Protein AF-A0A9D8APR0-F1 (afdb_monomer)

Radius of gyration: 19.47 Å; Cα contacts (8 Å, |Δi|>4): 511; chains: 1; bounding box: 41×47×53 Å

Mean predicted aligned error: 5.93 Å

Secondary structure (DS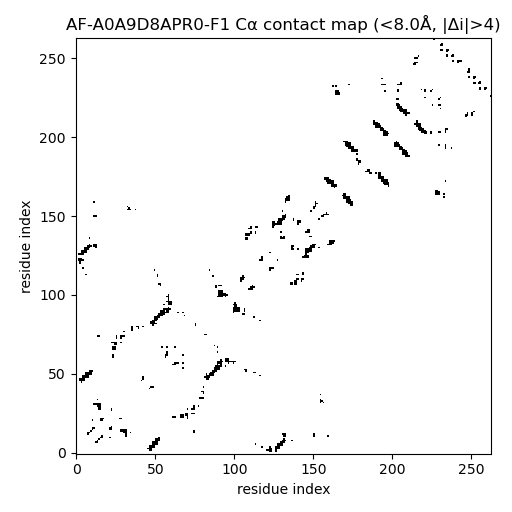SP, 8-state):
---EEEEE-SBTTTB--BTTB--SSGGG--BPTTHHHHHHHHHHTTEEEEEEEE-THHHHTSS-HHHHHHHHHHHHHHSSS-EEEEEEE---TT-SSGGG----TTSTTS-HHHHHHHHHTT--GGG-EEEESBHHHHHHHHHHT--EEEHHHHHT---EEEEE-TTS-EEEEEEE-SS-TTS----TTEEEEEEEEETTEEEEEEEEE--TTS--EEEEE-GGGTTTTHHHHHHHHHHHHHTT-HHHHHHHHHHHHHHHH--

Sequence (263 aa):
MPVRLLFLDRDGTLNRTLGRRPPNAPDEVELLPGVEAVLSRYVSDGWRLVIVTNQGGVGAGYLTEAQAHAVQQRVIDLLPVPVSASYLCPHMPGGAVPEYAIDCPNRKPRPGFVLNALCAFEARPGDCLLVGDAITDKQVAEAAGVPFRWADRFFGRPIDRGLHALDGSWVQVRQVGELDPLGGPAGADRDMCLVAEKDGEIIGRLCLLRAQGAANWTLDVGDAHRGTGIEALLAQTALEWIGDRQELRRSVADLLTGLSSEG

Structure (mmCIF, N/CA/C/O backbone):
data_AF-A0A9D8APR0-F1
#
_entry.id   AF-A0A9D8APR0-F1
#
loop_
_atom_site.group_PDB
_atom_site.id
_atom_site.type_symbol
_atom_site.label_atom_id
_atom_site.label_alt_id
_atom_site.label_comp_id
_atom_site.label_asym_id
_atom_site.label_entity_id
_atom_site.label_seq_id
_atom_site.pdbx_PDB_ins_code
_atom_site.Cartn_x
_atom_site.Cartn_y
_atom_site.Cartn_z
_atom_site.occupancy
_atom_site.B_iso_or_equiv
_atom_site.auth_seq_id
_atom_site.auth_comp_id
_atom_site.auth_asym_id
_atom_site.auth_atom_id
_atom_site.pdbx_PDB_model_num
ATOM 1 N N . MET A 1 1 ? -21.043 -13.912 -14.970 1.00 64.12 1 MET A N 1
ATOM 2 C CA . MET A 1 1 ? -20.885 -13.081 -13.752 1.00 64.12 1 MET A CA 1
ATOM 3 C C . MET A 1 1 ? -19.905 -11.962 -14.073 1.00 64.12 1 MET A C 1
ATOM 5 O O . MET A 1 1 ? -19.039 -12.221 -14.904 1.00 64.12 1 MET A O 1
ATOM 9 N N . PRO A 1 2 ? -20.035 -10.755 -13.494 1.00 83.75 2 PRO A N 1
ATOM 10 C CA . PRO A 1 2 ? -19.063 -9.684 -13.720 1.00 83.75 2 PRO A CA 1
ATOM 11 C C . PRO A 1 2 ? -17.666 -10.121 -13.259 1.00 83.75 2 PRO A C 1
ATOM 13 O O . PRO A 1 2 ? -17.535 -10.826 -12.253 1.00 83.75 2 PRO A O 1
ATOM 16 N N . VAL A 1 3 ? -16.631 -9.733 -14.008 1.00 93.00 3 VAL A N 1
ATOM 17 C CA . VAL A 1 3 ? -15.238 -9.982 -13.618 1.00 93.00 3 VAL A CA 1
ATOM 18 C C . VAL A 1 3 ? -14.905 -9.084 -12.432 1.00 93.00 3 VAL A C 1
ATOM 20 O O . VAL A 1 3 ? -15.095 -7.872 -12.497 1.00 93.00 3 VAL A O 1
ATOM 23 N N . ARG A 1 4 ? -14.413 -9.689 -11.348 1.00 97.94 4 ARG A N 1
ATOM 24 C CA . ARG A 1 4 ? -13.986 -8.979 -10.140 1.00 97.94 4 ARG A CA 1
ATOM 25 C C . ARG A 1 4 ? -12.476 -9.064 -10.021 1.00 97.94 4 ARG A C 1
ATOM 27 O O . ARG A 1 4 ? -11.927 -10.167 -9.945 1.00 97.94 4 ARG A O 1
ATOM 34 N N . LEU A 1 5 ? -11.819 -7.909 -10.029 1.00 98.69 5 LEU A N 1
ATOM 35 C CA . LEU A 1 5 ? -10.375 -7.810 -9.860 1.00 98.69 5 LEU A CA 1
ATOM 36 C C . LEU A 1 5 ? -10.049 -7.394 -8.431 1.00 98.69 5 LEU A C 1
ATOM 38 O O . LEU A 1 5 ? -10.611 -6.426 -7.916 1.00 98.69 5 LEU A O 1
ATOM 42 N N . LEU A 1 6 ? -9.127 -8.124 -7.812 1.00 98.75 6 LEU A N 1
ATOM 43 C CA . LEU A 1 6 ? -8.482 -7.719 -6.572 1.00 98.75 6 LEU A CA 1
ATOM 44 C C . LEU A 1 6 ? -7.097 -7.180 -6.926 1.00 98.75 6 LEU A C 1
ATOM 46 O O . LEU A 1 6 ? -6.173 -7.950 -7.198 1.00 98.75 6 LEU A O 1
ATOM 50 N N . PHE A 1 7 ? -6.987 -5.857 -6.957 1.00 98.94 7 PHE A N 1
ATOM 51 C CA . PHE A 1 7 ? -5.731 -5.148 -7.131 1.00 98.94 7 PHE A CA 1
ATOM 52 C C . PHE A 1 7 ? -4.956 -5.142 -5.818 1.00 98.94 7 PHE A C 1
ATOM 54 O O . PHE A 1 7 ? -5.508 -4.813 -4.768 1.00 98.94 7 PHE A O 1
ATOM 61 N N . LEU A 1 8 ? -3.681 -5.501 -5.885 1.00 98.88 8 LEU A N 1
ATOM 62 C CA . LEU A 1 8 ? -2.806 -5.639 -4.729 1.00 98.88 8 LEU A CA 1
ATOM 63 C C . LEU A 1 8 ? -1.526 -4.849 -4.986 1.00 98.88 8 LE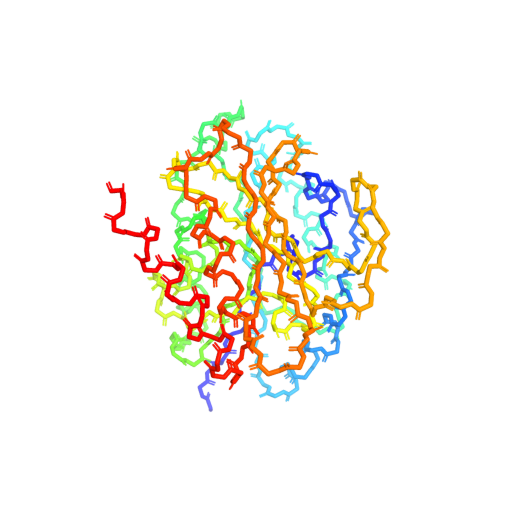U A C 1
ATOM 65 O O . LEU A 1 8 ? -0.838 -5.086 -5.984 1.00 98.88 8 LEU A O 1
ATOM 69 N N . ASP A 1 9 ? -1.187 -3.936 -4.083 1.00 98.69 9 ASP A N 1
ATOM 70 C CA . ASP A 1 9 ? 0.203 -3.510 -3.948 1.00 98.69 9 ASP A CA 1
ATOM 71 C C . ASP A 1 9 ? 1.090 -4.693 -3.490 1.00 98.69 9 ASP A C 1
ATOM 73 O O . ASP A 1 9 ? 0.594 -5.740 -3.067 1.00 98.69 9 ASP A O 1
ATOM 77 N N . ARG A 1 10 ? 2.412 -4.561 -3.636 1.00 98.38 10 ARG A N 1
ATOM 78 C CA . ARG A 1 10 ? 3.392 -5.607 -3.346 1.00 98.38 10 ARG A CA 1
ATOM 79 C C . ARG A 1 10 ? 4.085 -5.407 -1.992 1.00 98.38 10 ARG A C 1
ATOM 81 O O . ARG A 1 10 ? 3.922 -6.241 -1.103 1.00 98.38 10 ARG A O 1
ATOM 88 N N . ASP A 1 11 ? 4.846 -4.327 -1.836 1.00 97.62 11 ASP A N 1
ATOM 89 C CA . ASP A 1 11 ? 5.773 -4.122 -0.716 1.00 97.62 11 ASP A CA 1
ATOM 90 C C . ASP A 1 11 ? 5.078 -3.408 0.447 1.00 97.62 11 ASP A C 1
ATOM 92 O O . ASP A 1 11 ? 4.661 -2.276 0.288 1.00 97.62 11 ASP A O 1
ATOM 96 N N . GLY A 1 12 ? 4.967 -4.053 1.612 1.00 95.88 12 GLY A N 1
ATOM 97 C CA . GLY A 1 12 ? 4.137 -3.576 2.735 1.00 95.88 12 GLY A CA 1
ATOM 98 C C . GLY A 1 12 ? 2.704 -4.127 2.688 1.00 95.88 12 GLY A C 1
ATOM 99 O O . GLY A 1 12 ? 2.018 -4.240 3.709 1.00 95.88 12 GLY A O 1
ATOM 100 N N . THR A 1 13 ? 2.281 -4.611 1.518 1.00 98.19 13 THR A N 1
ATOM 101 C CA . THR A 1 13 ? 0.959 -5.207 1.300 1.00 98.19 13 THR A CA 1
ATOM 102 C C . THR A 1 13 ? 0.998 -6.735 1.275 1.00 98.19 13 THR A C 1
ATOM 104 O O . THR A 1 13 ? 0.404 -7.368 2.157 1.00 98.19 13 THR A O 1
ATOM 107 N N . LEU A 1 14 ? 1.708 -7.330 0.310 1.00 98.44 14 LEU A N 1
ATOM 108 C CA . LEU A 1 14 ? 1.855 -8.782 0.138 1.00 98.44 14 LEU A CA 1
ATOM 109 C C . LEU A 1 14 ? 3.113 -9.321 0.816 1.00 98.44 14 LEU A C 1
ATOM 111 O O . LEU A 1 14 ? 3.034 -10.311 1.539 1.00 98.44 14 LEU A O 1
ATOM 115 N N . ASN A 1 15 ? 4.260 -8.675 0.609 1.00 98.06 15 ASN A N 1
ATOM 116 C CA . ASN A 1 15 ? 5.523 -9.025 1.259 1.00 98.06 15 ASN A CA 1
ATOM 117 C C . ASN A 1 15 ? 5.983 -7.927 2.209 1.00 98.06 15 ASN A C 1
ATOM 119 O O . ASN A 1 15 ? 5.611 -6.762 2.070 1.00 98.06 15 ASN A O 1
ATOM 123 N N . ARG A 1 16 ? 6.831 -8.300 3.167 1.00 95.38 16 ARG A N 1
ATOM 124 C CA . ARG A 1 16 ? 7.427 -7.335 4.091 1.00 95.38 16 ARG A CA 1
ATOM 125 C C . ARG A 1 16 ? 8.398 -6.399 3.373 1.00 95.38 16 ARG A C 1
ATOM 127 O O . ARG A 1 16 ? 9.037 -6.779 2.389 1.00 95.38 16 ARG A O 1
ATOM 134 N N . THR A 1 17 ? 8.546 -5.202 3.921 1.00 92.75 17 THR A N 1
ATOM 135 C CA . THR A 1 17 ? 9.674 -4.310 3.648 1.00 92.75 17 THR A CA 1
ATOM 136 C C . THR A 1 17 ? 10.847 -4.645 4.580 1.00 92.75 17 THR A C 1
ATOM 138 O O . THR A 1 17 ? 10.686 -5.246 5.646 1.00 92.75 17 THR A O 1
ATOM 141 N N . LEU A 1 18 ? 12.061 -4.291 4.164 1.00 89.44 18 LEU A N 1
ATOM 142 C CA . LEU A 1 18 ? 13.302 -4.448 4.918 1.00 89.44 18 LEU A CA 1
ATOM 143 C C . LEU A 1 18 ? 13.730 -3.091 5.485 1.00 89.44 18 LEU A C 1
ATOM 145 O O . LEU A 1 18 ? 14.515 -2.354 4.881 1.00 89.44 18 LEU A O 1
ATOM 149 N N . GLY A 1 19 ? 13.181 -2.734 6.647 1.00 84.25 19 GLY A N 1
ATOM 150 C CA . GLY A 1 19 ? 13.378 -1.404 7.222 1.00 84.25 19 GLY A CA 1
ATOM 151 C C . GLY A 1 19 ? 12.775 -0.332 6.311 1.00 84.25 19 GLY A C 1
ATOM 152 O O . GLY A 1 19 ? 11.566 -0.302 6.117 1.00 84.25 19 GLY A O 1
ATOM 153 N N . ARG A 1 20 ? 13.615 0.537 5.732 1.00 79.06 20 ARG A N 1
ATOM 154 C CA . ARG A 1 20 ? 13.182 1.641 4.848 1.00 79.06 20 ARG A CA 1
ATOM 155 C C . ARG A 1 20 ? 13.119 1.292 3.361 1.00 79.06 20 ARG A C 1
ATOM 157 O O . ARG A 1 20 ? 12.825 2.170 2.554 1.00 79.06 20 ARG A O 1
ATOM 164 N N . ARG A 1 21 ? 13.446 0.058 2.969 1.00 89.75 21 ARG A N 1
ATOM 165 C CA . ARG A 1 21 ? 13.484 -0.343 1.554 1.00 89.75 21 ARG A CA 1
ATOM 166 C C . ARG A 1 21 ? 12.679 -1.615 1.294 1.00 89.75 21 ARG A C 1
ATOM 168 O O . ARG A 1 21 ? 12.540 -2.433 2.201 1.00 89.75 21 ARG A O 1
ATOM 175 N N . PRO A 1 22 ? 12.194 -1.834 0.066 1.00 92.25 22 PRO A N 1
ATOM 176 C CA . PRO A 1 22 ? 11.682 -3.138 -0.333 1.00 92.25 22 PRO A CA 1
ATOM 177 C C . PRO A 1 22 ? 12.820 -4.172 -0.501 1.00 9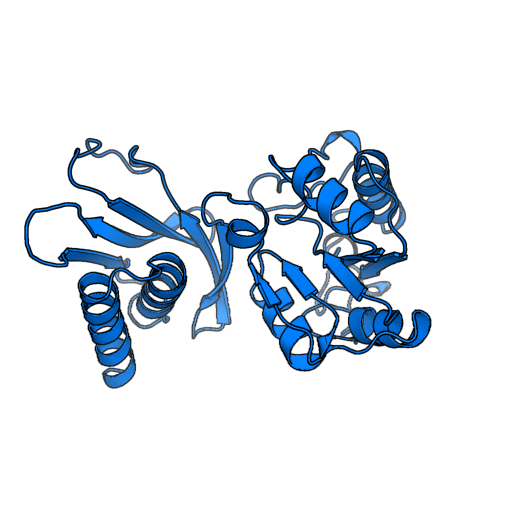2.25 22 PRO A C 1
ATOM 179 O O . PRO A 1 22 ? 14.008 -3.809 -0.503 1.00 92.25 22 PRO A O 1
ATOM 182 N N . PRO A 1 23 ? 12.479 -5.466 -0.642 1.00 94.94 23 PRO A N 1
ATOM 183 C CA . PRO A 1 23 ? 13.405 -6.491 -1.114 1.00 94.94 23 PRO A CA 1
ATOM 184 C C . PRO A 1 23 ? 13.993 -6.128 -2.484 1.00 94.94 23 PRO A C 1
ATOM 186 O O . PRO A 1 23 ? 13.263 -5.749 -3.401 1.00 94.94 23 PRO A O 1
ATOM 189 N N . ASN A 1 24 ? 15.307 -6.285 -2.629 1.00 94.56 24 ASN A N 1
ATOM 190 C CA . ASN A 1 24 ? 16.038 -6.079 -3.882 1.00 94.56 24 ASN A CA 1
ATOM 191 C C . ASN A 1 24 ? 16.548 -7.399 -4.485 1.00 94.56 24 ASN A C 1
ATOM 193 O O . ASN A 1 24 ? 17.104 -7.396 -5.584 1.00 94.56 24 ASN A O 1
ATOM 197 N N . ALA A 1 25 ? 16.355 -8.519 -3.785 1.00 95.56 25 ALA A N 1
ATOM 198 C CA . ALA A 1 25 ? 16.696 -9.856 -4.252 1.00 95.56 25 ALA A CA 1
ATOM 199 C C . ALA A 1 25 ? 15.593 -10.878 -3.894 1.00 95.56 25 ALA A C 1
ATOM 201 O O . ALA A 1 25 ? 14.861 -10.678 -2.924 1.00 95.56 25 ALA A O 1
ATOM 202 N N . PRO A 1 26 ? 15.422 -11.964 -4.673 1.00 97.69 26 PRO A N 1
ATOM 203 C CA . PRO A 1 26 ? 14.393 -12.975 -4.409 1.00 97.69 26 PRO A CA 1
ATOM 204 C C . PRO A 1 26 ? 14.469 -13.635 -3.020 1.00 97.69 26 PRO A C 1
ATOM 206 O O . PRO A 1 26 ? 13.447 -13.936 -2.410 1.00 97.69 26 PRO A O 1
ATOM 209 N N . ASP A 1 27 ? 15.665 -13.876 -2.499 1.00 97.25 27 ASP A N 1
ATOM 210 C CA . ASP A 1 27 ? 15.883 -14.496 -1.186 1.00 97.25 27 ASP A CA 1
ATOM 211 C C . ASP A 1 27 ? 15.517 -13.580 -0.005 1.00 97.25 27 ASP A C 1
ATOM 213 O O . ASP A 1 27 ? 15.294 -14.062 1.103 1.00 97.25 27 ASP A O 1
ATOM 217 N N . GLU A 1 28 ? 15.377 -12.277 -0.249 1.00 97.12 28 GLU A N 1
ATOM 218 C CA . GLU A 1 28 ? 14.875 -11.300 0.718 1.00 97.12 28 GLU A CA 1
ATOM 219 C C . GLU A 1 28 ? 13.339 -11.287 0.833 1.00 97.12 28 GLU A C 1
ATOM 221 O O . GLU A 1 28 ? 12.793 -10.653 1.741 1.00 97.12 28 GLU A O 1
ATOM 226 N N . VAL A 1 29 ? 12.628 -11.947 -0.089 1.00 98.25 29 VAL A N 1
ATOM 227 C CA . VAL A 1 29 ? 11.162 -11.930 -0.137 1.00 98.25 29 VAL A CA 1
ATOM 228 C C . VAL A 1 29 ? 10.571 -12.836 0.934 1.00 98.25 29 VAL A C 1
ATOM 230 O O . VAL A 1 29 ? 10.798 -14.045 0.957 1.00 98.25 29 VAL A O 1
ATOM 233 N N . GLU A 1 30 ? 9.705 -12.250 1.753 1.00 97.88 30 GLU A N 1
ATOM 234 C CA . GLU A 1 30 ? 8.897 -12.958 2.738 1.00 97.88 30 GLU A CA 1
ATOM 235 C C . GLU A 1 30 ? 7.478 -12.392 2.727 1.00 97.88 30 GLU A C 1
ATOM 237 O O . GLU A 1 30 ? 7.285 -11.176 2.852 1.00 97.88 30 GLU A O 1
ATOM 242 N N . LEU A 1 31 ? 6.488 -13.270 2.548 1.00 98.00 31 LEU A N 1
ATOM 243 C CA . LEU A 1 31 ? 5.082 -12.882 2.580 1.00 98.00 31 LEU A CA 1
ATOM 244 C C . LEU A 1 31 ? 4.679 -12.440 3.985 1.00 98.00 31 LEU A C 1
ATOM 246 O O . LEU A 1 31 ? 5.106 -13.005 4.990 1.00 98.00 31 LEU A O 1
ATOM 250 N N . LEU A 1 32 ? 3.814 -11.435 4.050 1.00 96.06 32 LEU A N 1
ATOM 251 C CA . LEU A 1 32 ? 3.256 -10.983 5.312 1.00 96.06 32 LEU A CA 1
ATOM 252 C C . LEU A 1 32 ? 2.233 -11.999 5.852 1.00 96.06 32 LEU A C 1
ATOM 254 O O . LEU A 1 32 ? 1.514 -12.635 5.073 1.00 96.06 32 LEU A O 1
ATOM 258 N N . PRO A 1 33 ? 2.091 -12.115 7.185 1.00 92.06 33 PRO A N 1
ATOM 259 C CA . PRO A 1 33 ? 1.116 -13.014 7.792 1.00 92.06 33 PRO A CA 1
ATOM 260 C C . PRO A 1 33 ? -0.312 -12.770 7.285 1.00 92.06 33 PRO A C 1
ATOM 262 O O . PRO A 1 33 ? -0.735 -11.629 7.090 1.00 92.06 33 PRO A O 1
ATOM 265 N N . GLY A 1 34 ? -1.064 -13.855 7.087 1.00 91.56 34 GLY A N 1
ATOM 266 C CA . GLY A 1 34 ? -2.476 -13.819 6.686 1.00 91.56 34 GLY A CA 1
ATOM 267 C C . GLY A 1 34 ? -2.736 -13.642 5.185 1.00 91.56 34 GLY A C 1
ATOM 268 O O . GLY A 1 34 ? -3.857 -13.905 4.746 1.00 91.56 34 GLY A O 1
ATOM 269 N N . VAL A 1 35 ? -1.727 -13.273 4.385 1.00 95.94 35 VAL A N 1
ATOM 270 C CA . VAL A 1 35 ? -1.868 -13.073 2.929 1.00 95.94 35 VAL A CA 1
ATOM 271 C C . VAL A 1 35 ? -2.410 -14.326 2.243 1.00 95.94 35 VAL A C 1
ATOM 273 O O . VAL A 1 35 ? -3.410 -14.259 1.531 1.00 95.94 35 VAL A O 1
ATOM 276 N N . GLU A 1 36 ? -1.809 -15.480 2.521 1.00 94.12 36 GLU A N 1
ATOM 277 C CA . GLU A 1 36 ? -2.175 -16.760 1.909 1.00 94.12 36 GLU A CA 1
ATOM 278 C C . GLU A 1 36 ? -3.651 -17.124 2.123 1.00 94.12 36 GLU A C 1
ATOM 280 O O . GLU A 1 36 ? -4.379 -17.406 1.167 1.00 94.12 36 GLU A O 1
ATOM 285 N N . ALA A 1 37 ? -4.111 -17.074 3.377 1.00 94.25 37 ALA A N 1
ATOM 286 C CA . ALA A 1 37 ? -5.467 -17.463 3.752 1.00 94.25 37 ALA A CA 1
ATOM 287 C C . ALA A 1 37 ? -6.524 -16.524 3.150 1.00 94.25 37 ALA A C 1
ATOM 289 O O . ALA A 1 37 ? -7.546 -16.981 2.631 1.00 94.25 37 ALA A O 1
ATOM 290 N N . VAL A 1 38 ? -6.276 -15.210 3.188 1.00 96.69 38 VAL A N 1
ATOM 291 C CA . VAL A 1 38 ? -7.221 -14.216 2.664 1.00 96.69 38 VAL A CA 1
ATOM 292 C C . VAL A 1 38 ? -7.308 -14.303 1.143 1.00 96.69 38 VAL A C 1
ATOM 294 O O . VAL A 1 38 ? -8.413 -14.365 0.604 1.00 96.69 38 VAL A O 1
ATOM 297 N N . LEU A 1 39 ? -6.177 -14.368 0.438 1.00 98.12 39 LEU A N 1
ATOM 298 C CA . LEU A 1 39 ? -6.187 -14.441 -1.025 1.00 98.12 39 LEU A CA 1
ATOM 299 C C . LEU A 1 39 ? -6.797 -15.747 -1.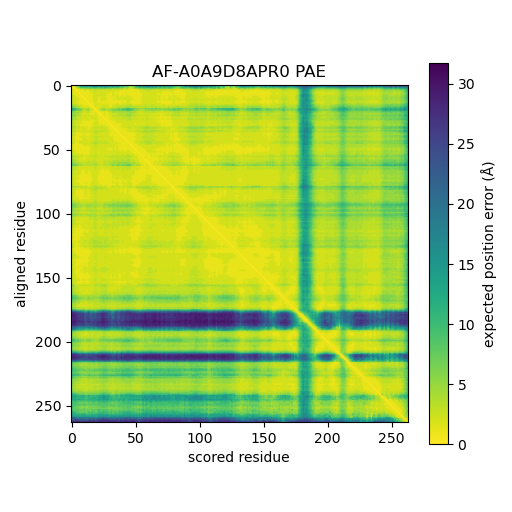539 1.00 98.12 39 LEU A C 1
ATOM 301 O O . LEU A 1 39 ? -7.554 -15.712 -2.509 1.00 98.12 39 LEU A O 1
ATOM 305 N N . SER A 1 40 ? -6.559 -16.868 -0.850 1.00 97.75 40 SER A N 1
ATOM 306 C CA . SER A 1 40 ? -7.201 -18.153 -1.161 1.00 97.75 40 SER A CA 1
ATOM 307 C C . SER A 1 40 ? -8.723 -18.050 -1.162 1.00 97.75 40 SER A C 1
ATOM 309 O O . SER A 1 40 ? -9.370 -18.516 -2.099 1.00 97.75 40 SER A O 1
ATOM 311 N N . ARG A 1 41 ? -9.294 -17.360 -0.167 1.00 97.19 41 ARG A N 1
ATOM 312 C CA . ARG A 1 41 ? -10.738 -17.112 -0.089 1.00 97.19 41 ARG A CA 1
ATOM 313 C C . ARG A 1 41 ? -11.244 -16.230 -1.231 1.00 97.19 41 ARG A C 1
ATOM 315 O O . ARG A 1 41 ? -12.270 -16.527 -1.833 1.00 97.19 41 ARG A O 1
ATOM 322 N N . TYR A 1 42 ? -10.539 -15.148 -1.552 1.00 97.56 42 TYR A N 1
ATOM 323 C CA . TYR A 1 42 ? -10.951 -14.271 -2.653 1.00 97.56 42 TYR A CA 1
ATOM 324 C C . TYR A 1 42 ? -10.932 -15.012 -3.996 1.00 97.56 42 TYR A C 1
ATOM 326 O O . TYR A 1 42 ? -11.879 -14.905 -4.777 1.00 97.56 42 TYR A O 1
ATOM 334 N N . VAL A 1 43 ? -9.901 -15.815 -4.253 1.00 97.94 43 VAL A N 1
ATOM 335 C CA . VAL A 1 43 ? -9.818 -16.608 -5.485 1.00 97.94 43 VAL A CA 1
ATOM 336 C C . VAL A 1 43 ? -10.887 -17.702 -5.522 1.00 97.94 43 VAL A C 1
ATOM 338 O O . VAL A 1 43 ? -11.532 -17.858 -6.560 1.00 97.94 43 VA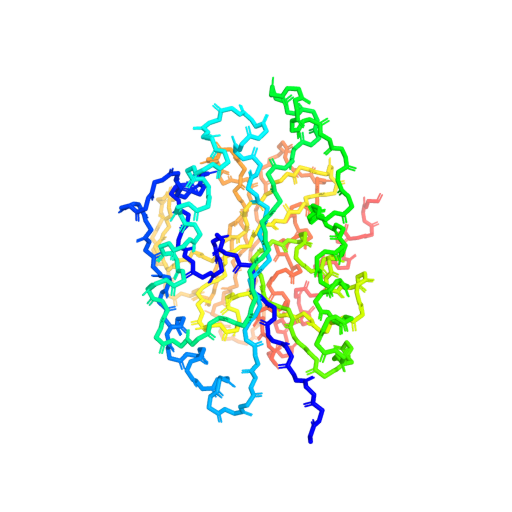L A O 1
ATOM 341 N N . SER A 1 44 ? -11.163 -18.398 -4.409 1.00 97.44 44 SER A N 1
ATOM 342 C CA . SER A 1 44 ? -12.271 -19.371 -4.345 1.00 97.44 44 SER A CA 1
ATOM 343 C C . SER A 1 44 ? -13.635 -18.722 -4.573 1.00 97.44 44 SER A C 1
ATOM 345 O O . SER A 1 44 ? -14.518 -19.328 -5.175 1.00 97.44 44 SER A O 1
ATOM 347 N N . ASP A 1 45 ? -13.784 -17.463 -4.158 1.00 96.75 45 ASP A N 1
ATOM 348 C CA . ASP A 1 45 ? -14.985 -16.665 -4.390 1.00 96.75 45 ASP A CA 1
ATOM 349 C C . ASP A 1 45 ? -15.054 -16.118 -5.826 1.00 96.75 45 ASP A C 1
ATOM 351 O O . ASP A 1 45 ? -16.015 -15.428 -6.159 1.00 96.75 45 ASP A O 1
ATOM 355 N N . GLY A 1 46 ? -14.081 -16.416 -6.696 1.00 97.31 46 GLY A N 1
ATOM 356 C CA . GLY A 1 46 ? -14.078 -16.064 -8.120 1.00 97.31 46 GLY A CA 1
ATOM 357 C C . GLY A 1 46 ? -13.431 -14.719 -8.457 1.00 97.31 46 GLY A C 1
ATOM 358 O O . GLY A 1 46 ? -13.691 -14.178 -9.536 1.00 97.31 46 GLY A O 1
ATOM 359 N N . TRP A 1 47 ? -12.625 -14.154 -7.555 1.00 98.38 47 TRP A N 1
ATOM 360 C CA . TRP A 1 47 ? -11.822 -12.963 -7.840 1.00 98.38 47 TRP A CA 1
ATOM 361 C C . TRP A 1 47 ? -10.552 -13.319 -8.614 1.00 98.38 47 TRP A C 1
ATOM 363 O O . TRP A 1 47 ? -9.962 -14.383 -8.429 1.00 98.38 47 TRP A O 1
ATOM 373 N N . ARG A 1 48 ? -10.106 -12.391 -9.460 1.00 98.56 48 ARG A N 1
ATOM 374 C CA . ARG A 1 48 ? -8.829 -12.473 -10.177 1.00 98.56 48 ARG A CA 1
ATOM 375 C C . ARG A 1 48 ? -7.832 -11.515 -9.546 1.00 98.56 48 ARG A C 1
ATOM 377 O O . ARG A 1 48 ? -8.141 -10.339 -9.366 1.00 98.56 48 ARG A O 1
ATOM 384 N N . LEU A 1 49 ? -6.648 -12.016 -9.209 1.00 98.75 49 LEU A N 1
ATOM 385 C CA . LEU A 1 49 ? -5.620 -11.210 -8.556 1.00 98.75 49 LEU A CA 1
ATOM 386 C C . LEU A 1 49 ? -4.801 -10.440 -9.588 1.00 98.75 49 LEU A C 1
ATOM 388 O O . LEU A 1 49 ? -4.335 -11.027 -10.569 1.00 98.75 49 LEU A O 1
ATOM 392 N N . VAL A 1 50 ? -4.604 -9.147 -9.344 1.00 98.88 50 VAL A N 1
ATOM 393 C CA . VAL A 1 50 ? -3.755 -8.278 -10.161 1.00 98.88 50 VAL A CA 1
ATOM 394 C C . VAL A 1 50 ? -2.772 -7.541 -9.260 1.00 98.88 50 VAL A C 1
ATOM 396 O O . VAL A 1 50 ? -3.184 -6.774 -8.397 1.00 98.88 50 VAL A O 1
ATOM 399 N N . ILE A 1 51 ? -1.471 -7.743 -9.458 1.00 98.88 51 ILE A N 1
ATOM 400 C CA . ILE A 1 51 ? -0.440 -7.028 -8.689 1.00 98.88 51 ILE A CA 1
ATOM 401 C C . ILE A 1 51 ? -0.086 -5.722 -9.409 1.00 98.88 51 ILE A C 1
ATOM 403 O O . ILE A 1 51 ? 0.136 -5.737 -10.619 1.00 98.88 51 ILE A O 1
ATOM 407 N N . VAL A 1 52 ? -0.016 -4.599 -8.687 1.00 98.75 52 VAL A N 1
ATOM 408 C CA . VAL A 1 52 ? 0.395 -3.287 -9.220 1.00 98.75 52 VAL A CA 1
ATOM 409 C C . VAL A 1 52 ? 1.410 -2.640 -8.280 1.00 98.75 52 VAL A C 1
ATOM 411 O O . VAL A 1 52 ? 1.066 -2.187 -7.187 1.00 98.75 52 VAL A O 1
ATOM 414 N N . THR A 1 53 ? 2.668 -2.548 -8.715 1.00 98.56 53 THR A N 1
ATOM 415 C CA . THR A 1 53 ? 3.768 -2.081 -7.859 1.00 98.56 53 THR A CA 1
ATOM 416 C C . THR A 1 53 ? 4.652 -1.014 -8.512 1.00 98.56 53 THR A C 1
ATOM 418 O O . THR A 1 53 ? 4.941 -1.047 -9.710 1.00 98.56 53 THR A O 1
ATOM 421 N N . ASN A 1 54 ? 5.109 -0.061 -7.695 1.00 97.94 54 ASN A N 1
ATOM 422 C CA . ASN A 1 54 ? 6.167 0.882 -8.049 1.00 97.94 54 ASN A CA 1
ATOM 423 C C . ASN A 1 54 ? 7.517 0.292 -7.623 1.00 97.94 54 ASN A C 1
ATOM 425 O O . ASN A 1 54 ? 7.746 0.099 -6.437 1.00 97.94 54 ASN A O 1
ATOM 429 N N . GLN A 1 55 ? 8.444 0.100 -8.556 1.00 97.12 55 GLN A N 1
ATOM 430 C CA . GLN A 1 55 ? 9.804 -0.388 -8.300 1.00 97.12 55 GLN A CA 1
ATOM 431 C C . GLN A 1 55 ? 10.833 0.697 -8.626 1.00 97.12 55 GLN A C 1
ATOM 433 O O . GLN A 1 55 ? 11.747 0.521 -9.426 1.00 97.12 55 GLN A O 1
ATOM 438 N N . GLY A 1 56 ? 10.671 1.851 -7.968 1.00 95.25 56 GLY A N 1
ATOM 439 C CA . GLY A 1 56 ? 11.506 3.038 -8.190 1.00 95.25 56 GLY A CA 1
ATOM 440 C C . GLY A 1 56 ? 12.985 2.849 -7.842 1.00 95.25 56 GLY A C 1
ATOM 441 O O . GLY A 1 56 ? 13.804 3.655 -8.267 1.00 95.25 56 GLY A O 1
ATOM 442 N N . GLY A 1 57 ? 13.344 1.773 -7.130 1.00 95.44 57 GLY A N 1
ATOM 443 C CA . GLY A 1 57 ? 14.740 1.406 -6.902 1.00 95.44 57 GLY A CA 1
ATOM 444 C C . GLY A 1 57 ? 15.526 1.210 -8.204 1.00 95.44 57 GLY A C 1
ATOM 445 O O . GLY A 1 57 ? 16.733 1.442 -8.208 1.00 95.44 57 GLY A O 1
ATOM 446 N N . VAL A 1 58 ? 14.847 0.864 -9.307 1.00 97.19 58 VAL A N 1
ATOM 447 C CA . VAL A 1 58 ? 15.452 0.810 -10.644 1.00 97.19 58 VAL A CA 1
ATOM 448 C C . VAL A 1 58 ? 15.877 2.203 -11.099 1.00 97.19 58 VAL A C 1
ATOM 450 O O . VAL A 1 58 ? 17.054 2.433 -11.366 1.00 97.19 58 VAL A O 1
ATOM 453 N N . GLY A 1 59 ? 14.958 3.172 -11.087 1.00 96.31 59 GLY A N 1
ATOM 454 C CA . GLY A 1 59 ? 15.288 4.564 -11.403 1.00 96.31 59 GLY A CA 1
ATOM 455 C C . GLY A 1 59 ? 16.243 5.239 -10.420 1.00 96.31 59 GLY A C 1
ATOM 456 O O . GLY A 1 59 ? 16.969 6.150 -10.811 1.00 96.31 59 GLY A O 1
ATOM 457 N N . ALA A 1 60 ? 16.311 4.771 -9.175 1.00 94.81 60 ALA A N 1
ATOM 458 C CA . ALA A 1 60 ? 17.307 5.211 -8.201 1.00 94.81 60 ALA A CA 1
ATOM 459 C C . ALA A 1 60 ? 18.695 4.563 -8.395 1.00 94.81 60 ALA A C 1
ATOM 461 O O . ALA A 1 60 ? 19.662 5.032 -7.803 1.00 94.81 60 ALA A O 1
ATOM 462 N N . GLY A 1 61 ? 18.810 3.505 -9.207 1.00 95.00 61 GLY A N 1
ATOM 463 C CA . GLY A 1 61 ? 20.065 2.786 -9.446 1.00 95.00 61 GLY A CA 1
ATOM 464 C C . GLY A 1 61 ? 20.439 1.756 -8.372 1.00 95.00 61 GLY A C 1
ATOM 465 O O . GLY A 1 61 ? 21.578 1.300 -8.347 1.00 95.00 61 GLY A O 1
ATOM 466 N N . TYR A 1 62 ? 19.509 1.371 -7.491 1.00 93.12 62 TYR A N 1
ATOM 467 C CA . TYR A 1 62 ? 19.750 0.360 -6.450 1.00 93.12 62 TYR A CA 1
ATOM 468 C C . TYR A 1 62 ? 19.654 -1.083 -6.960 1.00 93.12 62 TYR A C 1
ATOM 470 O O . TYR A 1 62 ? 20.221 -1.987 -6.349 1.00 93.12 62 TYR A O 1
ATOM 478 N N . LEU A 1 63 ? 18.916 -1.308 -8.047 1.00 94.50 63 LEU A N 1
ATOM 479 C CA . LEU A 1 63 ? 18.762 -2.605 -8.701 1.00 94.50 63 LEU A CA 1
ATOM 480 C C . LEU A 1 63 ? 18.434 -2.417 -10.185 1.00 94.50 63 LEU A C 1
ATOM 482 O O . LEU A 1 63 ? 17.977 -1.360 -10.605 1.00 94.50 63 LEU A O 1
ATOM 486 N N . THR A 1 64 ? 18.663 -3.450 -10.985 1.00 96.88 64 THR A N 1
ATOM 487 C CA . THR A 1 64 ? 18.259 -3.495 -12.397 1.00 96.88 64 THR A CA 1
ATOM 488 C C . THR A 1 64 ? 16.777 -3.844 -12.536 1.00 96.88 64 THR A C 1
ATOM 490 O O . THR A 1 64 ? 16.188 -4.468 -11.651 1.00 96.88 64 THR A O 1
ATOM 493 N N . GLU A 1 65 ? 16.171 -3.514 -13.679 1.00 97.19 65 GLU A N 1
ATOM 494 C CA . GLU A 1 65 ? 14.800 -3.935 -13.994 1.00 97.19 65 GLU A CA 1
ATOM 495 C C . GLU A 1 65 ? 14.650 -5.467 -13.948 1.00 97.19 65 GLU A C 1
ATOM 497 O O . GLU A 1 65 ? 13.699 -5.981 -13.361 1.00 97.19 65 GLU A O 1
ATOM 502 N N . ALA A 1 66 ? 15.640 -6.214 -14.451 1.00 97.88 66 ALA A N 1
ATOM 503 C CA . ALA A 1 66 ? 15.650 -7.676 -14.382 1.00 97.88 66 ALA A CA 1
ATOM 504 C C . ALA A 1 66 ? 15.613 -8.204 -12.933 1.00 97.88 66 ALA A C 1
ATOM 506 O O . ALA A 1 66 ? 14.877 -9.147 -12.638 1.00 97.88 66 ALA A O 1
ATOM 507 N N . GLN A 1 67 ? 16.356 -7.579 -12.011 1.00 97.81 67 GLN A N 1
ATOM 508 C CA . GLN A 1 67 ? 16.299 -7.917 -10.583 1.00 97.81 67 GLN A CA 1
ATOM 509 C C . GLN A 1 67 ? 14.930 -7.584 -9.981 1.00 97.81 67 GLN A C 1
ATOM 511 O O . GLN A 1 67 ? 14.379 -8.401 -9.244 1.00 97.81 67 GLN A O 1
ATOM 516 N N . ALA A 1 68 ? 14.341 -6.437 -10.332 1.00 98.00 68 ALA A N 1
ATOM 517 C CA . ALA A 1 68 ? 13.010 -6.059 -9.857 1.00 98.00 68 ALA A CA 1
ATOM 518 C C . ALA A 1 68 ? 11.934 -7.062 -10.319 1.00 98.00 68 ALA A C 1
ATOM 520 O O . ALA A 1 68 ? 11.075 -7.463 -9.528 1.00 98.00 68 ALA A O 1
ATOM 521 N N . HIS A 1 69 ? 12.021 -7.534 -11.568 1.00 98.31 69 HIS A N 1
ATOM 522 C CA . HIS A 1 69 ? 11.163 -8.602 -12.085 1.00 98.31 69 HIS A CA 1
ATOM 523 C C . HIS A 1 69 ? 11.409 -9.947 -11.397 1.00 98.31 69 HIS A C 1
ATOM 525 O O . HIS A 1 69 ? 10.443 -10.646 -11.103 1.00 98.31 69 HIS A O 1
ATOM 531 N N . ALA A 1 70 ? 12.659 -10.301 -11.086 1.00 98.50 70 ALA A N 1
ATOM 532 C CA . ALA A 1 70 ? 12.965 -11.527 -10.347 1.00 98.50 70 ALA A CA 1
ATOM 533 C C . ALA A 1 70 ? 12.356 -11.513 -8.932 1.00 98.50 70 ALA A C 1
ATOM 535 O O . ALA A 1 70 ? 11.784 -12.511 -8.495 1.00 98.50 70 ALA A O 1
ATOM 536 N N . VAL A 1 71 ? 12.413 -10.371 -8.237 1.00 98.50 71 VAL A N 1
ATOM 537 C CA . VAL A 1 71 ? 11.742 -10.176 -6.939 1.00 98.50 71 VAL A CA 1
ATOM 538 C C . VAL A 1 71 ? 10.225 -10.311 -7.084 1.00 98.50 71 VAL A C 1
ATOM 540 O O . VAL A 1 71 ? 9.594 -11.025 -6.307 1.00 98.50 71 VAL A O 1
ATOM 543 N N . GLN A 1 72 ? 9.624 -9.671 -8.092 1.00 98.56 72 GLN A N 1
ATOM 544 C CA . GLN A 1 72 ? 8.184 -9.787 -8.338 1.00 98.56 72 GLN A CA 1
ATOM 545 C C . GLN A 1 72 ? 7.764 -11.227 -8.643 1.00 98.56 72 GLN A C 1
ATOM 547 O O . GLN A 1 72 ? 6.766 -11.691 -8.095 1.00 98.56 72 GLN A O 1
ATOM 552 N N . GLN A 1 73 ? 8.530 -11.941 -9.469 1.00 98.56 73 GLN A N 1
ATOM 553 C CA . GLN A 1 73 ? 8.261 -13.343 -9.767 1.00 98.56 73 GLN A CA 1
ATOM 554 C C . GLN A 1 73 ? 8.327 -14.188 -8.497 1.00 98.56 73 GLN A C 1
ATOM 556 O O . GLN A 1 73 ? 7.441 -14.996 -8.255 1.00 98.56 73 GLN A O 1
ATOM 561 N N . ARG A 1 74 ? 9.306 -13.931 -7.627 1.00 98.69 74 ARG A N 1
ATOM 562 C CA . ARG A 1 74 ? 9.412 -14.632 -6.350 1.00 98.69 74 ARG A CA 1
ATOM 563 C C . ARG A 1 74 ? 8.219 -14.390 -5.427 1.00 98.69 74 ARG A C 1
ATOM 565 O O . ARG A 1 74 ? 7.785 -15.330 -4.767 1.00 98.69 74 ARG A O 1
ATOM 572 N N . VAL A 1 75 ? 7.679 -13.170 -5.381 1.00 98.62 75 VAL A N 1
ATOM 573 C CA . VAL A 1 75 ? 6.426 -12.897 -4.655 1.00 98.62 75 VAL A CA 1
ATOM 574 C C . VAL A 1 75 ? 5.292 -13.740 -5.235 1.00 98.62 75 VAL A C 1
ATOM 576 O O . VAL A 1 75 ? 4.593 -14.393 -4.472 1.00 98.62 75 VAL A O 1
ATOM 579 N N . ILE A 1 76 ? 5.140 -13.771 -6.564 1.00 98.56 76 ILE A N 1
ATOM 580 C CA . ILE A 1 76 ? 4.100 -14.559 -7.249 1.00 98.56 76 ILE A CA 1
ATOM 581 C C . ILE A 1 76 ? 4.247 -16.055 -6.943 1.00 98.56 76 ILE A C 1
ATOM 583 O O . ILE A 1 76 ? 3.257 -16.692 -6.598 1.00 98.56 76 ILE A O 1
ATOM 587 N N . ASP A 1 77 ? 5.464 -16.597 -7.010 1.00 98.38 77 ASP A N 1
ATOM 588 C CA . ASP A 1 77 ? 5.749 -18.018 -6.771 1.00 98.38 77 ASP A CA 1
ATOM 589 C C . ASP A 1 77 ? 5.445 -18.459 -5.331 1.00 98.38 77 ASP A C 1
ATOM 591 O O . ASP A 1 77 ? 5.190 -19.636 -5.083 1.00 98.38 77 ASP A O 1
ATOM 595 N N . LEU A 1 78 ? 5.505 -17.532 -4.371 1.00 98.12 78 LEU A N 1
ATOM 596 C CA . LEU A 1 78 ? 5.174 -17.796 -2.971 1.00 98.12 78 LEU A CA 1
ATOM 597 C C . LEU A 1 78 ? 3.666 -17.746 -2.692 1.00 98.12 78 LEU A C 1
ATOM 599 O O . LEU A 1 78 ? 3.230 -18.264 -1.666 1.00 98.12 78 LEU A O 1
ATOM 603 N N . LEU A 1 79 ? 2.859 -17.128 -3.560 1.00 97.81 79 LEU A N 1
ATOM 604 C CA . LEU A 1 79 ? 1.414 -17.069 -3.355 1.00 97.81 79 LEU A CA 1
ATOM 605 C C . LEU A 1 79 ? 0.779 -18.447 -3.623 1.00 97.81 79 LEU A C 1
ATOM 607 O O . LEU A 1 79 ? 1.048 -19.064 -4.651 1.00 97.81 79 LEU A O 1
ATOM 611 N N . PRO A 1 80 ? -0.153 -18.916 -2.773 1.00 93.50 80 PRO A N 1
ATOM 612 C CA . PRO A 1 80 ? -0.795 -20.226 -2.927 1.00 93.50 80 PRO A CA 1
ATOM 613 C C . PRO A 1 80 ? -1.872 -20.244 -4.026 1.00 93.50 80 PRO A C 1
ATOM 615 O O . PRO A 1 80 ? -2.609 -21.218 -4.171 1.00 93.50 80 PRO A O 1
ATOM 618 N N . VAL A 1 81 ? -2.019 -19.144 -4.765 1.00 97.12 81 VAL A N 1
ATOM 619 C CA . VAL A 1 81 ? -3.104 -18.902 -5.712 1.00 97.12 81 VAL A CA 1
ATOM 620 C C . VAL A 1 81 ? -2.599 -18.205 -6.971 1.00 97.12 81 VAL A C 1
ATOM 622 O O . VAL A 1 81 ? -1.638 -17.438 -6.906 1.00 97.12 81 VAL A O 1
ATOM 625 N N . PRO A 1 82 ? -3.259 -18.419 -8.124 1.00 97.44 82 PRO A N 1
ATOM 626 C CA . PRO A 1 82 ? -2.832 -17.822 -9.379 1.00 97.44 82 PRO A CA 1
ATOM 627 C C . PRO A 1 82 ? -2.985 -16.297 -9.380 1.00 97.44 82 PRO A C 1
ATOM 629 O O . PRO A 1 82 ? -4.034 -15.745 -9.035 1.00 97.44 82 PRO A O 1
ATOM 632 N N . VAL A 1 83 ? -1.951 -15.623 -9.879 1.00 98.44 83 VAL A N 1
ATOM 633 C CA . VAL A 1 83 ? -1.983 -14.200 -10.221 1.00 98.44 83 VAL A CA 1
ATOM 634 C C . VAL A 1 83 ? -2.378 -14.065 -11.689 1.00 98.44 83 VAL A C 1
ATOM 636 O O . VAL A 1 83 ? -1.740 -14.637 -12.566 1.00 98.44 83 VAL A O 1
ATOM 639 N N . SER A 1 84 ? -3.460 -13.334 -11.965 1.00 98.50 84 SER A N 1
ATOM 640 C CA . SER A 1 84 ? -3.995 -13.183 -13.327 1.00 98.50 84 SER A CA 1
ATOM 641 C C . SER A 1 84 ? -3.223 -12.157 -14.155 1.00 98.50 84 SER A C 1
ATOM 643 O O . SER A 1 84 ? -3.149 -12.292 -15.372 1.00 98.50 84 SER A O 1
ATOM 645 N N . ALA A 1 85 ? -2.665 -11.132 -13.509 1.00 98.50 85 ALA A N 1
ATOM 646 C CA . ALA A 1 85 ? -1.759 -10.169 -14.126 1.00 98.50 85 ALA A CA 1
ATOM 647 C C . ALA A 1 85 ? -0.858 -9.521 -13.067 1.00 98.50 85 ALA A C 1
ATOM 649 O O . ALA A 1 85 ? -1.226 -9.412 -11.898 1.00 98.50 85 ALA A O 1
ATOM 650 N N . SER A 1 86 ? 0.316 -9.052 -13.475 1.00 98.50 86 SER A N 1
ATOM 651 C CA . SER A 1 86 ? 1.221 -8.322 -12.591 1.00 98.50 86 SER A CA 1
ATOM 652 C C . SER A 1 86 ? 1.892 -7.187 -13.353 1.00 98.50 86 SER A C 1
ATOM 654 O O . SER A 1 86 ? 2.479 -7.424 -14.408 1.00 98.50 86 SER A O 1
ATOM 656 N N . TYR A 1 87 ? 1.822 -5.977 -12.812 1.00 98.62 87 TYR A N 1
ATOM 657 C CA . TYR A 1 87 ? 2.340 -4.757 -13.413 1.00 98.62 87 TYR A CA 1
ATOM 658 C C . TYR A 1 87 ? 3.382 -4.114 -12.499 1.00 98.62 87 TYR A C 1
ATOM 660 O O . TYR A 1 87 ? 3.150 -3.929 -11.303 1.00 98.62 87 TYR A O 1
ATOM 668 N N . LEU A 1 88 ? 4.518 -3.754 -13.091 1.00 98.31 88 LEU A N 1
ATOM 669 C CA . LEU A 1 88 ? 5.683 -3.190 -12.419 1.00 98.31 88 LEU A CA 1
ATOM 670 C C . LEU A 1 88 ? 6.053 -1.873 -13.097 1.00 98.31 88 LEU A C 1
ATOM 672 O O . LEU A 1 88 ? 6.224 -1.835 -14.313 1.00 98.31 88 LEU A O 1
ATOM 676 N N . CYS A 1 89 ? 6.173 -0.788 -12.330 1.00 98.31 89 CYS A N 1
ATOM 677 C CA . CYS A 1 89 ? 6.685 0.482 -12.847 1.00 98.31 89 CYS A CA 1
ATOM 678 C C . CYS A 1 89 ? 8.123 0.706 -12.354 1.00 98.31 89 CYS A C 1
ATOM 680 O O . CYS A 1 89 ? 8.287 1.017 -11.171 1.00 98.31 89 CYS A O 1
ATOM 682 N N . PRO A 1 90 ? 9.152 0.631 -13.219 1.00 97.69 90 PRO A N 1
ATOM 683 C CA . PRO A 1 90 ? 10.543 0.865 -12.815 1.00 97.69 90 PRO A CA 1
ATOM 684 C C . PRO A 1 90 ? 10.884 2.362 -12.701 1.00 97.69 90 PRO A C 1
ATOM 686 O O . PRO A 1 90 ? 11.874 2.745 -12.078 1.00 97.69 90 PRO A O 1
ATOM 689 N N . HIS A 1 91 ? 10.051 3.226 -13.293 1.00 97.94 91 HIS A N 1
ATOM 690 C CA . HIS A 1 91 ? 10.310 4.658 -13.388 1.00 97.94 91 HIS A CA 1
ATOM 691 C C . HIS A 1 91 ? 10.257 5.369 -12.034 1.00 97.94 91 HIS A C 1
ATOM 693 O O . HIS A 1 91 ? 9.393 5.081 -11.199 1.00 97.94 91 HIS A O 1
ATOM 699 N N . MET A 1 92 ? 11.126 6.361 -11.860 1.00 95.81 92 MET A N 1
ATOM 700 C CA . MET A 1 92 ? 11.180 7.260 -10.712 1.00 95.81 92 MET A CA 1
ATOM 701 C C . MET A 1 92 ? 11.462 8.685 -11.210 1.00 95.81 92 MET A C 1
ATOM 703 O O . MET A 1 92 ? 12.585 8.954 -11.627 1.00 95.81 92 MET A O 1
ATOM 707 N N . PRO A 1 93 ? 10.483 9.608 -11.176 1.00 94.38 93 PRO A N 1
ATOM 708 C CA . PRO A 1 93 ? 10.720 11.008 -11.524 1.00 94.38 93 PRO A CA 1
ATOM 709 C C . PRO A 1 93 ? 11.875 11.584 -10.697 1.00 94.38 93 PRO A C 1
ATOM 711 O O . PRO A 1 93 ? 11.899 11.414 -9.479 1.00 94.38 93 PRO A O 1
ATOM 714 N N . GLY A 1 94 ? 12.845 12.224 -11.356 1.00 94.25 94 GLY A N 1
ATOM 715 C CA . GLY A 1 94 ? 14.060 12.725 -10.699 1.00 94.25 94 GLY A CA 1
ATOM 716 C C . GLY A 1 94 ? 15.056 11.639 -10.264 1.00 94.25 94 GLY A C 1
ATOM 717 O O . GLY A 1 94 ? 15.956 11.926 -9.480 1.00 94.25 94 GLY A O 1
ATOM 718 N N . GLY A 1 95 ? 14.894 10.398 -10.736 1.00 94.38 95 GLY A N 1
ATOM 719 C CA . GLY A 1 95 ? 15.801 9.287 -10.456 1.00 94.38 95 GLY A CA 1
ATOM 720 C C . GLY A 1 95 ? 17.208 9.485 -11.029 1.00 94.38 95 GLY A C 1
ATOM 721 O O . GLY A 1 95 ? 17.418 10.242 -11.976 1.00 94.38 95 GLY A O 1
ATOM 722 N N . ALA A 1 96 ? 18.177 8.771 -10.453 1.00 96.75 96 ALA A N 1
ATOM 723 C CA . ALA A 1 96 ? 19.585 8.835 -10.840 1.00 96.75 96 ALA A CA 1
ATOM 724 C C . ALA A 1 96 ? 19.884 8.155 -12.187 1.00 96.75 96 ALA A C 1
ATOM 726 O O . ALA A 1 96 ? 20.857 8.517 -12.845 1.00 96.75 96 ALA A O 1
ATOM 727 N N . VAL A 1 97 ? 19.071 7.175 -12.601 1.00 97.31 97 VAL A N 1
ATOM 728 C CA . VAL A 1 97 ? 19.229 6.469 -13.880 1.00 97.31 97 VAL A CA 1
ATOM 729 C C . VAL A 1 97 ? 18.370 7.162 -14.947 1.00 97.31 97 VAL A C 1
ATO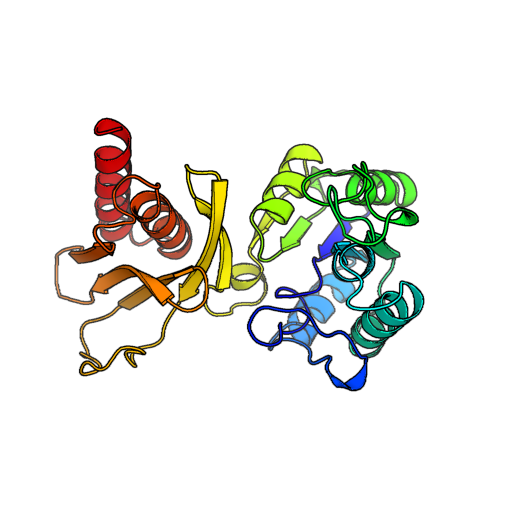M 731 O O . VAL A 1 97 ? 17.144 7.047 -14.883 1.00 97.31 97 VAL A O 1
ATOM 734 N N . PRO A 1 98 ? 18.964 7.852 -15.947 1.00 96.56 98 PRO A N 1
ATOM 735 C CA . PRO A 1 98 ? 18.218 8.716 -16.868 1.00 96.56 98 PRO A CA 1
ATOM 736 C C . PRO A 1 98 ? 17.110 8.009 -17.654 1.00 96.56 98 PRO A C 1
ATOM 738 O O . PRO A 1 98 ? 16.044 8.581 -17.855 1.00 96.56 98 PRO A O 1
ATOM 741 N N . GLU A 1 99 ? 17.335 6.753 -18.048 1.00 97.31 99 GLU A N 1
ATOM 742 C CA . GLU A 1 99 ? 16.355 5.926 -18.768 1.00 97.31 99 GLU A CA 1
ATOM 743 C C . GLU A 1 99 ? 15.055 5.724 -17.975 1.00 97.31 99 GLU A C 1
ATOM 745 O O . GLU A 1 99 ? 13.973 5.657 -18.550 1.00 97.31 99 GLU A O 1
ATOM 750 N N . TYR A 1 100 ? 15.146 5.698 -16.646 1.00 97.50 100 TYR A N 1
ATOM 751 C CA . TYR A 1 100 ? 14.008 5.487 -15.757 1.00 97.50 100 TYR A CA 1
ATOM 752 C C . TYR A 1 100 ? 13.558 6.769 -15.048 1.00 97.50 100 TYR A C 1
ATOM 754 O O . TYR A 1 100 ? 12.591 6.736 -14.282 1.00 97.50 100 TYR A O 1
ATOM 762 N N . ALA A 1 101 ? 14.207 7.909 -15.305 1.00 96.81 101 ALA A N 1
ATOM 763 C CA . ALA A 1 101 ? 13.889 9.211 -14.719 1.00 96.81 101 ALA A CA 1
ATOM 764 C C . ALA A 1 101 ? 12.655 9.863 -15.376 1.00 96.81 101 ALA A C 1
ATOM 766 O O . ALA A 1 101 ? 12.669 11.029 -15.767 1.00 96.81 101 ALA A O 1
ATOM 767 N N . ILE A 1 102 ? 11.580 9.088 -15.526 1.00 95.94 102 ILE A N 1
ATOM 768 C CA . ILE A 1 102 ? 10.404 9.432 -16.324 1.00 95.94 102 ILE A CA 1
ATOM 769 C C . ILE A 1 102 ? 9.204 9.672 -15.419 1.00 95.94 102 ILE A C 1
ATOM 771 O O . ILE A 1 102 ? 8.899 8.894 -14.509 1.00 95.94 102 ILE A O 1
ATOM 775 N N . ASP A 1 103 ? 8.460 10.723 -15.745 1.00 95.94 103 ASP A N 1
ATOM 776 C CA . ASP A 1 103 ? 7.144 10.973 -15.188 1.00 95.94 103 ASP A CA 1
ATOM 777 C C . ASP A 1 103 ? 6.087 10.049 -15.820 1.00 95.94 103 ASP A C 1
ATOM 779 O O . ASP A 1 103 ? 5.348 10.415 -16.730 1.00 95.94 103 ASP A O 1
ATOM 783 N N . CYS A 1 104 ? 6.061 8.791 -15.372 1.00 97.56 104 CYS A N 1
ATOM 784 C CA . CYS A 1 104 ? 5.295 7.719 -16.011 1.00 97.56 104 CYS A CA 1
ATOM 785 C C . CYS A 1 104 ? 3.796 7.743 -15.635 1.00 97.56 104 CYS A C 1
ATOM 787 O O . CYS A 1 104 ? 3.473 7.817 -14.446 1.00 97.56 104 CYS A O 1
ATOM 789 N N . PRO A 1 105 ? 2.853 7.596 -16.590 1.00 97.69 105 PRO A N 1
ATOM 790 C CA . PRO A 1 105 ? 1.413 7.508 -16.308 1.00 97.69 105 PRO A CA 1
ATOM 791 C C . PRO A 1 105 ? 0.998 6.244 -15.536 1.00 97.69 105 PRO A C 1
ATOM 793 O O . PRO A 1 105 ? -0.101 6.184 -14.991 1.00 97.69 105 PRO A O 1
ATOM 796 N N . ASN A 1 106 ? 1.875 5.241 -15.475 1.00 97.81 106 ASN A N 1
ATOM 797 C CA . ASN A 1 106 ? 1.639 3.987 -14.763 1.00 97.81 106 ASN A CA 1
ATOM 798 C C . ASN A 1 106 ? 2.221 3.974 -13.340 1.00 97.81 106 ASN A C 1
ATOM 800 O O . ASN A 1 106 ? 1.960 3.036 -12.589 1.00 97.81 106 ASN A O 1
ATOM 804 N N . ARG A 1 107 ? 3.020 4.985 -12.966 1.00 97.94 107 ARG A N 1
ATOM 805 C CA . ARG A 1 107 ? 3.586 5.088 -11.619 1.00 97.94 107 ARG A CA 1
ATOM 806 C C . ARG A 1 107 ? 2.520 5.604 -10.659 1.00 97.94 107 ARG A C 1
ATOM 808 O O . ARG A 1 107 ? 2.015 6.712 -10.847 1.00 97.94 107 ARG A O 1
ATOM 815 N N . LYS A 1 108 ? 2.242 4.860 -9.586 1.00 98.00 108 LYS A N 1
ATOM 816 C CA . LYS A 1 108 ? 1.359 5.326 -8.502 1.00 98.00 108 LYS A CA 1
ATOM 817 C C . LYS A 1 108 ? 1.903 6.660 -7.957 1.00 98.00 108 LYS A C 1
ATOM 819 O O . LYS A 1 108 ? 3.116 6.734 -7.735 1.00 98.00 108 LYS A O 1
ATOM 824 N N . PRO A 1 109 ? 1.074 7.708 -7.796 1.00 97.62 109 PRO A N 1
ATOM 825 C CA . PRO A 1 109 ? -0.383 7.665 -7.636 1.00 97.62 109 PRO A CA 1
ATOM 826 C C . PRO A 1 109 ? -1.223 7.686 -8.929 1.00 97.62 109 PRO A C 1
ATOM 828 O O . PRO A 1 109 ? -2.446 7.788 -8.866 1.00 97.62 109 PRO A O 1
ATOM 831 N N . ARG A 1 110 ? -0.619 7.602 -10.119 1.00 98.31 110 ARG A N 1
ATOM 832 C CA . ARG A 1 110 ? -1.391 7.575 -11.367 1.00 98.31 110 ARG A CA 1
ATOM 833 C C . ARG A 1 110 ? -2.019 6.205 -11.627 1.00 98.31 110 ARG A C 1
ATOM 835 O O . ARG A 1 110 ? -1.364 5.185 -11.408 1.00 98.31 110 ARG A O 1
ATOM 842 N N . PRO A 1 111 ? -3.250 6.155 -12.162 1.00 98.50 111 PRO A N 1
ATOM 843 C CA . PRO A 1 111 ? -4.012 4.916 -12.241 1.00 98.50 111 PRO A CA 1
ATOM 844 C C . PRO A 1 111 ? -3.714 4.067 -13.483 1.00 98.50 111 PRO A C 1
ATOM 846 O O . PRO A 1 111 ? -4.446 3.113 -13.734 1.00 98.50 111 PRO A O 1
ATOM 849 N N . GLY A 1 112 ? -2.676 4.379 -14.271 1.00 98.62 112 GLY A N 1
ATOM 850 C CA . GLY A 1 112 ? -2.462 3.795 -15.602 1.00 98.62 112 GLY A CA 1
ATOM 851 C C . GLY A 1 112 ? -2.541 2.265 -15.639 1.00 98.62 112 GLY A C 1
ATOM 852 O O . GLY A 1 112 ? -3.344 1.713 -16.387 1.00 98.62 112 GLY A O 1
ATOM 853 N N . PHE A 1 113 ? -1.807 1.562 -14.770 1.00 98.69 113 PHE A N 1
ATOM 854 C CA . PHE A 1 113 ? -1.872 0.095 -14.724 1.00 98.69 113 PHE A CA 1
ATOM 855 C C . PHE A 1 113 ? -3.221 -0.460 -14.264 1.00 98.69 113 PHE A C 1
ATOM 857 O O . PHE A 1 113 ? -3.659 -1.485 -14.784 1.00 98.69 113 PHE A O 1
ATOM 864 N N . VAL A 1 114 ? -3.904 0.217 -13.339 1.00 98.81 114 VAL A N 1
ATOM 865 C CA . VAL A 1 114 ? -5.242 -0.196 -12.890 1.00 98.81 114 VAL A CA 1
ATOM 866 C C . VAL A 1 114 ? -6.254 -0.036 -14.023 1.00 98.81 114 VAL A C 1
ATOM 868 O O . VAL A 1 114 ? -7.006 -0.967 -14.298 1.00 98.81 114 VAL A O 1
ATOM 871 N N . LEU A 1 115 ? -6.227 1.087 -14.747 1.00 98.75 115 LEU A N 1
ATOM 872 C CA . LEU A 1 115 ? -7.088 1.315 -15.913 1.00 98.75 115 LEU A CA 1
ATOM 873 C C . LEU A 1 115 ? -6.809 0.310 -17.039 1.00 98.75 115 LEU A C 1
ATOM 875 O O . LEU A 1 115 ? -7.748 -0.227 -17.627 1.00 98.75 115 LEU A O 1
ATOM 879 N N . ASN A 1 116 ? -5.535 0.005 -17.299 1.00 98.44 116 ASN A N 1
ATOM 880 C CA . ASN A 1 116 ? -5.145 -0.992 -18.297 1.00 98.44 116 ASN A CA 1
ATOM 881 C C . ASN A 1 116 ? -5.703 -2.377 -17.954 1.00 98.44 116 ASN A C 1
ATOM 883 O O . ASN A 1 116 ? -6.239 -3.055 -18.826 1.00 98.44 116 ASN A O 1
ATOM 887 N N . ALA A 1 117 ? -5.617 -2.785 -16.687 1.00 98.44 117 ALA A N 1
ATOM 888 C CA . ALA A 1 117 ? -6.168 -4.053 -16.228 1.00 98.44 117 ALA A CA 1
ATOM 889 C C . ALA A 1 117 ? -7.704 -4.073 -16.284 1.00 98.44 117 ALA A C 1
ATOM 891 O O . ALA A 1 117 ? -8.278 -5.035 -16.783 1.00 98.44 117 ALA A O 1
ATOM 892 N N . LEU A 1 118 ? -8.385 -3.013 -15.835 1.00 98.56 118 LEU A N 1
ATOM 893 C CA . LEU A 1 118 ? -9.846 -2.911 -15.946 1.00 98.56 118 LEU A CA 1
ATOM 894 C C . LEU A 1 118 ? -10.308 -3.086 -17.400 1.00 98.56 118 LEU A C 1
ATOM 896 O O . LEU A 1 118 ? -11.244 -3.840 -17.655 1.00 98.56 118 LEU A O 1
ATOM 900 N N . CYS A 1 119 ? -9.606 -2.458 -18.346 1.00 98.06 119 CYS A N 1
ATOM 901 C CA . CYS A 1 119 ? -9.857 -2.607 -19.778 1.00 98.06 119 CYS A CA 1
ATOM 902 C C . CYS A 1 119 ? -9.581 -4.040 -20.268 1.00 98.06 119 CYS A C 1
ATOM 904 O O . CYS A 1 119 ? -10.462 -4.671 -20.845 1.00 98.06 119 CYS A O 1
ATOM 906 N N . ALA A 1 120 ? -8.393 -4.586 -19.987 1.00 98.12 120 ALA A N 1
ATOM 907 C CA . ALA A 1 120 ? -7.972 -5.907 -20.466 1.00 98.12 120 ALA A CA 1
ATOM 908 C C . ALA A 1 120 ? -8.857 -7.059 -19.959 1.00 98.12 120 ALA A C 1
ATOM 910 O O . ALA A 1 120 ? -9.005 -8.075 -20.633 1.00 98.12 120 ALA A O 1
ATOM 911 N N . PHE A 1 121 ? -9.430 -6.906 -18.767 1.00 97.75 121 PHE A N 1
ATOM 912 C CA . PHE A 1 121 ? -10.310 -7.893 -18.147 1.00 97.75 121 PHE A CA 1
ATOM 913 C C . PHE A 1 121 ? -11.801 -7.571 -18.313 1.00 97.75 121 PHE A C 1
ATOM 915 O O . PHE A 1 121 ? -12.627 -8.309 -17.772 1.00 97.75 121 PHE A O 1
ATOM 922 N N . GLU A 1 122 ? -12.137 -6.479 -19.011 1.00 97.81 122 GLU A N 1
ATOM 923 C CA . GLU A 1 122 ? -13.505 -5.965 -19.173 1.00 97.81 122 GLU A CA 1
ATOM 924 C C . GLU A 1 122 ? -14.246 -5.834 -17.825 1.00 97.81 122 GLU A C 1
ATOM 926 O O . GLU A 1 122 ? -15.440 -6.120 -17.691 1.00 97.81 122 GLU A O 1
ATOM 931 N N . ALA A 1 123 ? -13.509 -5.435 -16.786 1.00 97.94 123 ALA A N 1
ATOM 932 C CA . ALA A 1 123 ? -13.998 -5.345 -15.420 1.00 97.94 123 ALA A CA 1
ATOM 933 C C . ALA A 1 123 ? -14.541 -3.943 -15.124 1.00 97.94 123 ALA A C 1
ATOM 935 O O . ALA A 1 123 ? -13.982 -2.927 -15.540 1.00 97.94 123 ALA A O 1
ATOM 936 N N . ARG A 1 124 ? -15.632 -3.874 -14.355 1.00 97.81 124 ARG A N 1
ATOM 937 C CA . ARG A 1 124 ? -16.196 -2.594 -13.913 1.00 97.81 124 ARG A CA 1
ATOM 938 C C . ARG A 1 124 ? -15.507 -2.153 -12.617 1.00 97.81 124 ARG A C 1
ATOM 940 O O . ARG A 1 124 ? -15.420 -2.970 -11.698 1.00 97.81 124 ARG A O 1
ATOM 947 N N . PRO A 1 125 ? -15.088 -0.881 -12.483 1.00 97.75 125 PRO A N 1
ATOM 948 C CA . PRO A 1 125 ? -14.376 -0.405 -11.294 1.00 97.75 125 PRO A CA 1
ATOM 949 C C . PRO A 1 125 ? -15.096 -0.696 -9.970 1.00 97.75 125 PRO A C 1
ATOM 951 O O . PRO A 1 125 ? -14.478 -1.182 -9.027 1.00 97.75 125 PRO A O 1
ATOM 954 N N . GLY A 1 126 ? -16.418 -0.491 -9.925 1.00 97.38 126 GLY A N 1
ATOM 955 C CA . GLY A 1 126 ? -17.234 -0.714 -8.725 1.00 97.38 126 GLY A CA 1
ATOM 956 C C . GLY A 1 126 ? -17.389 -2.180 -8.298 1.00 97.38 126 GLY A C 1
ATOM 957 O O . GLY A 1 126 ? -17.787 -2.431 -7.165 1.00 97.38 126 GLY A O 1
ATOM 958 N N . ASP A 1 127 ? -17.058 -3.138 -9.171 1.00 96.75 127 ASP A N 1
ATOM 959 C CA . ASP A 1 127 ? -17.031 -4.570 -8.840 1.00 96.75 127 ASP A CA 1
ATOM 960 C C . ASP A 1 127 ? -15.636 -5.028 -8.364 1.00 96.75 127 ASP A C 1
ATOM 962 O O . ASP A 1 127 ? -15.450 -6.188 -7.989 1.00 96.75 127 ASP A O 1
ATOM 966 N N . CYS A 1 128 ? -14.640 -4.140 -8.410 1.00 98.50 128 CYS A N 1
ATOM 967 C CA . CYS A 1 128 ? -13.252 -4.428 -8.068 1.00 98.50 128 CYS A CA 1
ATOM 968 C C . CYS A 1 128 ? -12.895 -3.894 -6.673 1.00 98.50 128 CYS A C 1
ATOM 970 O O . CYS A 1 128 ? -13.690 -3.234 -6.004 1.00 98.50 128 CYS A O 1
ATOM 972 N N . LEU A 1 129 ? -11.682 -4.196 -6.217 1.00 98.81 129 LEU A N 1
ATOM 973 C CA . LEU A 1 129 ? -11.135 -3.695 -4.958 1.00 98.81 129 LEU A CA 1
ATOM 974 C C . LEU A 1 129 ? -9.630 -3.492 -5.114 1.00 98.81 129 LEU A C 1
ATOM 976 O O . LEU A 1 129 ? -8.963 -4.363 -5.667 1.00 98.81 129 LEU A O 1
ATOM 980 N N . LEU A 1 130 ? -9.102 -2.380 -4.606 1.00 98.88 130 LEU A N 1
ATOM 981 C CA . LEU A 1 130 ? -7.668 -2.139 -4.487 1.00 98.88 130 LEU A CA 1
ATOM 982 C C . LEU A 1 130 ? -7.247 -2.172 -3.022 1.00 98.88 130 LEU A C 1
ATOM 984 O O . LEU A 1 130 ? -7.867 -1.528 -2.172 1.00 98.88 130 LEU A O 1
ATOM 988 N N . VAL A 1 131 ? -6.193 -2.932 -2.742 1.00 98.81 131 VAL A N 1
ATOM 989 C CA . VAL A 1 131 ? -5.602 -3.072 -1.415 1.00 98.81 131 VAL A CA 1
ATOM 990 C C . VAL A 1 131 ? -4.143 -2.637 -1.450 1.00 98.81 131 VAL A C 1
ATOM 992 O O . VAL A 1 131 ? -3.379 -3.113 -2.288 1.00 98.81 131 VAL A O 1
ATOM 995 N N . GLY A 1 132 ? -3.773 -1.748 -0.531 1.00 98.56 132 GLY A N 1
ATOM 996 C CA . GLY A 1 132 ? -2.416 -1.221 -0.405 1.00 98.56 132 GLY A CA 1
ATOM 997 C C . GLY A 1 132 ? -2.133 -0.635 0.976 1.00 98.56 132 GLY A C 1
ATOM 998 O O . GLY A 1 132 ? -3.055 -0.473 1.786 1.00 98.56 132 GLY A O 1
ATOM 999 N N . ASP A 1 133 ? -0.870 -0.341 1.258 1.00 97.50 133 ASP A N 1
ATOM 1000 C CA . ASP A 1 133 ? -0.391 0.249 2.513 1.00 97.50 133 ASP A CA 1
ATOM 1001 C C . ASP A 1 133 ? -0.008 1.731 2.361 1.00 97.50 133 ASP A C 1
ATOM 1003 O O . ASP A 1 133 ? 0.148 2.432 3.363 1.00 97.50 133 ASP A O 1
ATOM 1007 N N . ALA A 1 134 ? 0.078 2.250 1.134 1.00 97.25 134 ALA A N 1
ATOM 1008 C CA . ALA A 1 134 ? 0.456 3.632 0.877 1.00 97.25 134 ALA A CA 1
ATOM 1009 C C . ALA A 1 134 ? -0.738 4.523 0.504 1.00 97.25 134 ALA A C 1
ATOM 1011 O O . ALA A 1 134 ? -1.679 4.120 -0.181 1.00 97.25 134 ALA A O 1
ATOM 1012 N N . ILE A 1 135 ? -0.653 5.811 0.847 1.00 96.94 135 ILE A N 1
ATOM 1013 C CA . ILE A 1 135 ? -1.601 6.832 0.381 1.00 96.94 135 ILE A CA 1
ATOM 1014 C C . ILE A 1 135 ? -1.657 6.899 -1.150 1.00 96.94 135 ILE A C 1
ATOM 1016 O O . ILE A 1 135 ? -2.715 7.152 -1.719 1.00 96.94 135 ILE A O 1
ATOM 1020 N N . THR A 1 136 ? -0.543 6.593 -1.823 1.00 97.62 136 THR A N 1
ATOM 1021 C CA . THR A 1 136 ? -0.503 6.529 -3.289 1.00 97.62 136 THR A CA 1
ATOM 1022 C C . THR A 1 136 ? -1.382 5.413 -3.857 1.00 97.62 136 THR A C 1
ATOM 1024 O O . THR A 1 136 ? -1.931 5.586 -4.941 1.00 97.62 136 THR A O 1
ATOM 1027 N N . ASP A 1 137 ? -1.599 4.313 -3.127 1.00 98.69 137 ASP A N 1
ATOM 1028 C CA . ASP A 1 137 ? -2.530 3.249 -3.523 1.00 98.69 137 ASP A CA 1
ATOM 1029 C C . ASP A 1 137 ? -3.980 3.714 -3.423 1.00 98.69 137 ASP A C 1
ATOM 1031 O O . ASP A 1 137 ? -4.778 3.498 -4.338 1.00 98.69 137 ASP A O 1
ATOM 1035 N N . LYS A 1 138 ? -4.312 4.414 -2.332 1.00 98.31 138 LYS A N 1
ATOM 1036 C CA . LYS A 1 138 ? -5.631 5.026 -2.149 1.00 98.31 138 LYS A CA 1
ATOM 1037 C C . LYS A 1 138 ? -5.930 6.031 -3.263 1.00 98.31 138 LYS A C 1
ATOM 1039 O O . LYS A 1 138 ? -7.000 5.972 -3.859 1.00 98.31 138 LYS A O 1
ATOM 1044 N N . GLN A 1 139 ? -4.964 6.884 -3.600 1.00 98.38 139 GLN A N 1
ATOM 1045 C CA . GLN A 1 139 ? -5.092 7.865 -4.684 1.00 98.38 139 GLN A CA 1
ATOM 1046 C C . GLN A 1 139 ? -5.283 7.202 -6.055 1.00 98.38 139 GLN A C 1
ATOM 1048 O O . GLN A 1 139 ? -6.098 7.663 -6.852 1.00 98.38 139 GLN A O 1
ATOM 1053 N N . VAL A 1 140 ? -4.584 6.093 -6.327 1.00 98.56 140 VAL A N 1
ATOM 1054 C CA . VAL A 1 140 ? -4.791 5.295 -7.549 1.00 98.56 140 VAL A CA 1
ATOM 1055 C C . VAL A 1 140 ? -6.210 4.748 -7.611 1.00 98.56 140 VAL A C 1
ATOM 1057 O O . VAL A 1 140 ? -6.855 4.837 -8.655 1.00 98.56 140 VAL A O 1
ATOM 1060 N N . ALA A 1 141 ? -6.687 4.172 -6.507 1.00 98.69 141 ALA A N 1
ATOM 1061 C CA . ALA A 1 141 ? -8.021 3.595 -6.424 1.00 98.69 141 ALA A CA 1
ATOM 1062 C C . ALA A 1 141 ? -9.099 4.664 -6.667 1.00 98.69 141 ALA A C 1
ATOM 1064 O O . ALA A 1 141 ? -9.976 4.470 -7.507 1.00 98.69 141 ALA A O 1
ATOM 1065 N N . GLU A 1 142 ? -8.972 5.824 -6.015 1.00 98.44 142 GLU A N 1
ATOM 1066 C CA . GLU A 1 142 ? -9.853 6.982 -6.203 1.00 98.44 142 GLU A CA 1
ATOM 1067 C C . GLU A 1 142 ? -9.848 7.468 -7.659 1.00 98.44 142 GLU A C 1
ATOM 1069 O O . GLU A 1 142 ? -10.911 7.589 -8.270 1.00 98.44 142 GLU A O 1
ATOM 1074 N N . ALA A 1 143 ? -8.667 7.665 -8.251 1.00 98.50 143 ALA A N 1
ATOM 1075 C CA . ALA A 1 143 ? -8.531 8.111 -9.638 1.00 98.50 143 ALA A CA 1
ATOM 1076 C C . ALA A 1 143 ? -9.075 7.093 -10.659 1.00 98.50 143 ALA A C 1
ATOM 1078 O O . ALA A 1 143 ? -9.505 7.480 -11.745 1.00 98.50 143 ALA A O 1
ATOM 1079 N N . ALA A 1 144 ? -9.071 5.800 -10.323 1.00 98.31 144 ALA A N 1
ATOM 1080 C CA . ALA A 1 144 ? -9.631 4.731 -11.150 1.00 98.31 144 ALA A CA 1
ATOM 1081 C C . ALA A 1 144 ? -11.124 4.453 -10.880 1.00 98.31 144 ALA A C 1
ATOM 1083 O O . ALA A 1 144 ? -11.724 3.636 -11.582 1.00 98.31 144 ALA A O 1
ATOM 1084 N N . GLY A 1 145 ? -11.728 5.082 -9.865 1.00 98.44 145 GLY A N 1
ATOM 1085 C CA . GLY A 1 145 ? -13.095 4.782 -9.422 1.00 98.44 145 GLY A CA 1
ATOM 1086 C C . GLY A 1 145 ? -13.256 3.386 -8.803 1.00 98.44 145 GLY A C 1
ATOM 1087 O O . GLY A 1 145 ? -14.350 2.821 -8.835 1.00 98.44 145 GLY A O 1
ATOM 1088 N N . VAL A 1 146 ? -12.173 2.809 -8.278 1.00 98.62 146 VAL A N 1
ATOM 1089 C CA . VAL A 1 146 ? -12.144 1.484 -7.646 1.00 98.62 146 VAL A CA 1
ATOM 1090 C C . VAL A 1 146 ? -12.241 1.649 -6.124 1.00 98.62 146 VAL A C 1
ATOM 1092 O O . VAL A 1 146 ? -11.517 2.467 -5.556 1.00 98.62 146 VAL A O 1
ATOM 1095 N N . PRO A 1 147 ? -13.092 0.878 -5.423 1.00 98.56 147 PRO A N 1
ATOM 1096 C CA . PRO A 1 147 ? -13.088 0.834 -3.964 1.00 98.56 147 PRO A CA 1
ATOM 1097 C C . PRO A 1 147 ? -11.694 0.530 -3.396 1.00 98.56 147 PRO A C 1
ATOM 1099 O O . PRO A 1 147 ? -10.997 -0.351 -3.894 1.00 98.56 147 PRO A O 1
ATOM 1102 N N . PHE A 1 148 ? -11.306 1.216 -2.321 1.00 98.56 148 PHE A N 1
ATOM 1103 C CA . PHE A 1 148 ? -10.020 1.013 -1.650 1.00 98.56 148 PHE A CA 1
ATOM 1104 C C . PHE A 1 148 ? -10.187 0.383 -0.266 1.00 98.56 148 PHE A C 1
ATOM 1106 O O . PHE A 1 148 ? -11.141 0.683 0.461 1.00 98.56 148 PHE A O 1
ATOM 1113 N N . ARG A 1 149 ? -9.222 -0.444 0.140 1.00 97.94 149 ARG A N 1
ATOM 1114 C CA . ARG A 1 149 ? -9.060 -0.864 1.533 1.00 97.94 149 ARG A CA 1
ATOM 1115 C C . ARG A 1 149 ? -7.589 -0.906 1.919 1.00 97.94 149 ARG A C 1
ATOM 1117 O O . ARG A 1 149 ? -6.783 -1.503 1.222 1.00 97.94 149 ARG A O 1
ATOM 1124 N N . TRP A 1 150 ? -7.268 -0.367 3.088 1.00 97.44 150 TRP A N 1
ATOM 1125 C CA . TRP A 1 150 ? -5.929 -0.503 3.647 1.00 97.44 150 TRP A CA 1
ATOM 1126 C C . TRP A 1 150 ? -5.549 -1.963 3.906 1.00 97.44 150 TRP A C 1
ATOM 1128 O O . TRP A 1 150 ? -6.371 -2.749 4.394 1.00 97.44 150 TRP A O 1
ATOM 1138 N N . ALA A 1 151 ? -4.295 -2.307 3.622 1.00 97.06 151 ALA A N 1
ATOM 1139 C CA . ALA A 1 151 ? -3.774 -3.660 3.769 1.00 97.06 151 ALA A CA 1
ATOM 1140 C C . ALA A 1 151 ? -3.864 -4.177 5.216 1.00 97.06 151 ALA A C 1
ATOM 1142 O O . ALA A 1 151 ? -4.242 -5.332 5.417 1.00 97.06 151 ALA A O 1
ATOM 1143 N N . ASP A 1 152 ? -3.624 -3.329 6.226 1.00 93.38 152 ASP A N 1
ATOM 1144 C CA . ASP A 1 152 ? -3.804 -3.693 7.642 1.00 93.38 152 ASP A CA 1
ATOM 1145 C C . ASP A 1 152 ? -5.227 -4.192 7.922 1.00 93.38 152 ASP A C 1
ATOM 1147 O O . ASP A 1 152 ? -5.424 -5.261 8.498 1.00 93.38 152 ASP A O 1
ATOM 1151 N N . ARG A 1 153 ? -6.240 -3.494 7.403 1.00 92.56 153 ARG A N 1
ATOM 1152 C CA . ARG A 1 153 ? -7.645 -3.885 7.573 1.00 92.56 153 ARG A CA 1
ATOM 1153 C C . ARG A 1 153 ? -8.018 -5.107 6.764 1.00 92.56 153 ARG A C 1
ATOM 1155 O O . ARG A 1 153 ? -8.801 -5.930 7.225 1.00 92.56 153 ARG A O 1
ATOM 1162 N N . PHE A 1 154 ? -7.525 -5.183 5.533 1.00 95.44 154 PHE A N 1
ATOM 1163 C CA . PHE A 1 154 ? -7.868 -6.262 4.618 1.00 95.44 154 PHE A CA 1
ATOM 1164 C C . PHE A 1 154 ? -7.326 -7.610 5.106 1.00 95.44 154 PHE A C 1
ATOM 1166 O O . PHE A 1 154 ? -8.048 -8.604 5.055 1.00 95.44 154 PHE A O 1
ATOM 1173 N N . PHE A 1 155 ? -6.097 -7.627 5.626 1.00 93.56 155 PHE A N 1
ATOM 1174 C CA . PHE A 1 155 ? -5.436 -8.838 6.118 1.00 93.56 155 PHE A CA 1
ATOM 1175 C C . PHE A 1 155 ? -5.551 -9.044 7.638 1.00 93.56 155 PHE A C 1
ATOM 1177 O O . PHE A 1 155 ? -5.110 -10.075 8.136 1.00 93.56 155 PHE A O 1
ATOM 1184 N N . GLY A 1 156 ? -6.145 -8.102 8.381 1.00 89.12 156 GLY A N 1
ATOM 1185 C CA . GLY A 1 156 ? -6.310 -8.205 9.836 1.00 89.12 156 GLY A CA 1
ATOM 1186 C C . GLY A 1 156 ? -4.996 -8.054 10.608 1.00 89.12 156 GLY A C 1
ATOM 1187 O O . GLY A 1 156 ? -4.738 -8.803 11.547 1.00 89.12 156 GLY A O 1
ATOM 1188 N N . ARG A 1 157 ? -4.150 -7.109 10.191 1.00 89.06 157 ARG A N 1
ATOM 1189 C CA . ARG A 1 157 ? -2.817 -6.843 10.751 1.00 89.06 157 ARG A CA 1
ATOM 1190 C C . ARG A 1 157 ? -2.807 -5.521 11.533 1.00 89.06 157 ARG A C 1
ATOM 1192 O O . ARG A 1 157 ? -3.708 -4.702 11.340 1.00 89.06 157 ARG A O 1
ATOM 1199 N N . PRO A 1 158 ? -1.803 -5.285 12.398 1.00 90.31 158 PRO A N 1
ATOM 1200 C CA . PRO A 1 158 ? -1.572 -3.962 12.969 1.00 90.31 158 PRO A CA 1
ATOM 1201 C C . PRO A 1 158 ? -1.403 -2.900 11.878 1.00 90.31 158 PRO A C 1
ATOM 1203 O O . PRO A 1 158 ? -0.943 -3.208 10.777 1.00 90.31 158 PRO A O 1
ATOM 1206 N N . ILE A 1 159 ? -1.773 -1.657 12.190 1.00 92.44 159 ILE A N 1
ATOM 1207 C CA . ILE A 1 159 ? -1.627 -0.536 11.253 1.00 92.44 159 ILE A CA 1
ATOM 1208 C C . ILE A 1 159 ? -0.153 -0.344 10.909 1.00 92.44 159 ILE A C 1
ATOM 1210 O O . ILE A 1 159 ? 0.684 -0.217 11.799 1.00 92.44 159 ILE A O 1
ATOM 1214 N N . ASP A 1 160 ? 0.134 -0.275 9.617 1.00 93.62 160 ASP A N 1
ATOM 1215 C CA . ASP A 1 160 ? 1.420 0.122 9.063 1.00 93.62 160 ASP A CA 1
ATOM 1216 C C . ASP A 1 160 ? 1.130 0.781 7.713 1.00 93.62 160 ASP A C 1
ATOM 1218 O O . ASP A 1 160 ? 0.677 0.107 6.787 1.00 93.62 160 ASP A O 1
ATOM 1222 N N . ARG A 1 161 ? 1.213 2.115 7.653 1.00 95.62 161 ARG A N 1
ATOM 1223 C CA . ARG A 1 161 ? 0.757 2.902 6.498 1.00 95.62 161 ARG A CA 1
ATOM 1224 C C . ARG A 1 161 ? 1.744 3.994 6.126 1.00 95.62 161 ARG A C 1
ATOM 1226 O O . ARG A 1 161 ? 2.143 4.787 6.978 1.00 95.62 161 ARG A O 1
ATOM 1233 N N . GLY A 1 162 ? 2.050 4.087 4.839 1.00 95.88 162 GLY A N 1
ATOM 1234 C CA . GLY A 1 162 ? 2.846 5.165 4.264 1.00 95.88 162 GLY A CA 1
ATOM 1235 C C . GLY A 1 162 ? 1.970 6.338 3.835 1.00 95.88 162 GLY A C 1
ATOM 1236 O O . GLY A 1 162 ? 1.183 6.212 2.896 1.00 95.88 162 GLY A O 1
ATOM 1237 N N . LEU A 1 163 ? 2.078 7.479 4.509 1.00 95.56 163 LEU A N 1
ATOM 1238 C CA . LEU A 1 163 ? 1.229 8.654 4.291 1.00 95.56 163 LEU A CA 1
ATOM 1239 C C . LEU A 1 163 ? 2.065 9.893 3.942 1.00 95.56 163 LEU A C 1
ATOM 1241 O O . LEU A 1 163 ? 3.273 9.929 4.167 1.00 95.56 163 LEU A O 1
ATOM 1245 N N . HIS A 1 164 ? 1.401 10.922 3.413 1.00 93.25 164 HIS A N 1
ATOM 1246 C CA . HIS A 1 164 ? 1.988 12.248 3.236 1.00 93.25 164 HIS A CA 1
ATOM 1247 C C . HIS A 1 164 ? 1.422 13.214 4.277 1.00 93.25 164 HIS A C 1
ATOM 1249 O O . HIS A 1 164 ? 0.203 13.307 4.429 1.00 93.25 164 HIS A O 1
ATOM 1255 N N . ALA A 1 165 ? 2.305 13.927 4.973 1.00 89.81 165 ALA A N 1
ATOM 1256 C CA . ALA A 1 165 ? 1.952 15.073 5.806 1.00 89.81 165 ALA A CA 1
ATOM 1257 C C . ALA A 1 165 ? 1.516 16.273 4.942 1.00 89.81 165 ALA A C 1
ATOM 1259 O O . ALA A 1 165 ? 1.629 16.237 3.713 1.00 89.81 165 ALA A O 1
ATOM 1260 N N . LEU A 1 166 ? 0.998 17.337 5.568 1.00 87.12 166 LEU A N 1
ATOM 1261 C CA . LEU A 1 166 ? 0.505 18.520 4.842 1.00 87.12 166 LEU A CA 1
ATOM 1262 C C . LEU A 1 166 ? 1.628 19.242 4.090 1.00 87.12 166 LEU A C 1
ATOM 1264 O O . LEU A 1 166 ? 1.397 19.800 3.022 1.00 87.12 166 LEU A O 1
ATOM 1268 N N . ASP A 1 167 ? 2.850 19.171 4.616 1.00 84.44 167 ASP A N 1
ATOM 1269 C CA . ASP A 1 167 ? 4.064 19.678 3.968 1.00 84.44 167 ASP A CA 1
ATOM 1270 C C . ASP A 1 167 ? 4.551 18.796 2.796 1.00 84.44 167 ASP A C 1
ATOM 1272 O O . ASP A 1 167 ? 5.581 19.078 2.183 1.00 84.44 167 ASP A O 1
ATOM 1276 N N . GLY A 1 168 ? 3.828 17.715 2.482 1.00 87.75 168 GLY A N 1
ATOM 1277 C CA . GLY A 1 168 ? 4.159 16.744 1.442 1.00 87.75 168 GLY A CA 1
ATOM 1278 C C . GLY A 1 168 ? 5.178 15.688 1.868 1.00 87.75 168 GLY A C 1
ATOM 1279 O O . GLY A 1 168 ? 5.474 14.776 1.089 1.00 87.75 168 GLY A O 1
ATOM 1280 N N . SER A 1 169 ? 5.716 15.752 3.086 1.00 88.38 169 SER A N 1
ATOM 1281 C CA . SER A 1 169 ? 6.726 14.797 3.527 1.00 88.38 169 SER A CA 1
ATOM 1282 C C . SER A 1 169 ? 6.149 13.402 3.757 1.00 88.38 169 SER A C 1
ATOM 1284 O O . SER A 1 169 ? 5.005 13.238 4.176 1.00 88.38 169 SER A O 1
ATOM 1286 N N . TRP A 1 170 ? 6.947 12.384 3.433 1.00 92.06 170 TRP A N 1
ATOM 1287 C CA . TRP A 1 170 ? 6.583 10.990 3.661 1.00 92.06 170 TRP A CA 1
ATOM 1288 C C . TRP A 1 170 ? 6.710 10.638 5.142 1.00 92.06 170 TRP A C 1
ATOM 1290 O O . TRP A 1 170 ? 7.725 10.944 5.774 1.00 92.06 170 TRP A O 1
ATOM 1300 N N . VAL A 1 171 ? 5.693 9.971 5.677 1.00 94.81 171 VAL A N 1
ATOM 1301 C CA . VAL A 1 171 ? 5.597 9.579 7.084 1.00 94.81 171 VAL A CA 1
ATOM 1302 C C . VAL A 1 171 ? 5.047 8.164 7.165 1.00 94.81 171 VAL A C 1
ATOM 1304 O O . VAL A 1 171 ? 4.013 7.857 6.571 1.00 94.81 171 VAL A O 1
ATOM 1307 N N . GLN A 1 172 ? 5.705 7.311 7.946 1.00 94.94 172 GLN A N 1
ATOM 1308 C CA . GLN A 1 172 ? 5.189 5.985 8.257 1.00 94.94 172 GLN A CA 1
ATOM 1309 C C . GLN A 1 172 ? 4.352 6.050 9.536 1.00 94.94 172 GLN A C 1
ATOM 1311 O O . GLN A 1 172 ? 4.881 6.346 10.608 1.00 94.94 172 GLN A O 1
ATOM 1316 N N . VAL A 1 173 ? 3.057 5.753 9.453 1.00 95.50 173 VAL A N 1
ATOM 1317 C CA . VAL A 1 173 ? 2.180 5.646 10.625 1.00 95.50 173 VAL A CA 1
ATOM 1318 C C . VAL A 1 173 ? 2.014 4.181 11.003 1.00 95.50 173 VAL A C 1
ATOM 1320 O O . VAL A 1 173 ? 1.495 3.388 10.219 1.00 95.50 173 VAL A O 1
ATOM 1323 N N . ARG A 1 174 ? 2.436 3.821 12.218 1.00 93.31 174 ARG A N 1
ATOM 1324 C CA . ARG A 1 174 ? 2.421 2.437 12.709 1.00 93.31 174 ARG A CA 1
ATOM 1325 C C . ARG A 1 174 ? 1.677 2.303 14.017 1.00 93.31 174 ARG A C 1
ATOM 1327 O O . ARG A 1 174 ? 1.832 3.132 14.911 1.00 93.31 174 ARG A O 1
ATOM 1334 N N . GLN A 1 175 ? 0.936 1.214 14.157 1.00 90.62 175 GLN A N 1
ATOM 1335 C CA . GLN A 1 175 ? 0.468 0.746 15.447 1.00 90.62 175 GLN A CA 1
ATOM 1336 C C . GLN A 1 175 ? 1.640 0.130 16.204 1.00 90.62 175 GLN A C 1
ATOM 1338 O O . GLN A 1 175 ? 2.286 -0.804 15.732 1.00 90.62 175 GLN A O 1
ATOM 1343 N N . VAL A 1 176 ? 1.884 0.639 17.403 1.00 84.31 176 VAL A N 1
ATOM 1344 C CA . VAL A 1 176 ? 2.835 0.050 18.345 1.00 84.31 176 VAL A CA 1
ATOM 1345 C C . VAL A 1 176 ? 2.062 -0.741 19.397 1.00 84.31 176 VAL A C 1
ATOM 1347 O O . VAL A 1 176 ? 0.949 -0.365 19.778 1.00 84.31 176 VAL A O 1
ATOM 1350 N N . GLY A 1 177 ? 2.621 -1.881 19.812 1.00 66.31 177 GLY A N 1
ATOM 1351 C CA . GLY A 1 177 ? 2.054 -2.706 20.882 1.00 66.31 177 GLY A CA 1
ATOM 1352 C C . GLY A 1 177 ? 2.136 -2.025 22.253 1.00 66.31 177 GLY A C 1
ATOM 1353 O O . GLY A 1 177 ? 2.544 -0.872 22.367 1.00 66.31 177 GLY A O 1
ATOM 1354 N N . GLU A 1 178 ? 1.790 -2.756 23.316 1.00 47.94 178 GLU A N 1
ATOM 1355 C CA . GLU A 1 178 ? 1.889 -2.265 24.704 1.00 47.94 178 GLU A CA 1
ATOM 1356 C C . GLU A 1 178 ? 3.331 -1.912 25.132 1.00 47.94 178 GLU A C 1
ATOM 1358 O O . GLU A 1 178 ? 3.519 -1.170 26.093 1.00 47.94 178 GLU A O 1
ATOM 1363 N N . LEU A 1 179 ? 4.351 -2.402 24.416 1.00 40.91 179 LEU A N 1
ATOM 1364 C CA . LEU A 1 179 ? 5.762 -2.124 24.692 1.00 40.91 179 LEU A CA 1
ATOM 1365 C C . LEU A 1 179 ? 6.242 -0.858 23.972 1.00 40.91 179 LEU A C 1
ATOM 1367 O O . LEU A 1 179 ? 6.238 -0.779 22.744 1.00 40.91 179 LEU A O 1
ATOM 1371 N N . ASP A 1 180 ? 6.677 0.112 24.775 1.00 42.12 180 ASP A N 1
ATOM 1372 C CA . ASP A 1 180 ? 7.198 1.412 24.360 1.00 42.12 180 ASP A CA 1
ATOM 1373 C C . ASP A 1 180 ? 8.555 1.282 23.637 1.00 42.12 180 ASP A C 1
ATOM 1375 O O . ASP A 1 180 ? 9.537 0.879 24.267 1.00 42.12 180 ASP A O 1
ATOM 1379 N N . PRO A 1 181 ? 8.670 1.672 22.351 1.00 40.12 181 PRO A N 1
ATOM 1380 C CA . PRO A 1 181 ? 9.955 1.719 21.650 1.00 40.12 181 PRO A CA 1
ATOM 1381 C C . PRO A 1 181 ? 10.934 2.769 22.208 1.00 40.12 181 PRO A C 1
ATOM 1383 O O . PRO A 1 181 ? 12.107 2.743 21.849 1.00 40.12 181 PRO A O 1
ATOM 1386 N N . LEU A 1 182 ? 10.467 3.698 23.056 1.00 40.78 182 LEU A N 1
ATOM 1387 C CA . LEU A 1 182 ? 11.242 4.813 23.623 1.00 40.78 182 LEU A CA 1
ATOM 1388 C C . LEU A 1 182 ? 11.512 4.676 25.132 1.00 40.78 182 LEU A C 1
ATOM 1390 O O . LEU A 1 182 ? 12.085 5.582 25.730 1.00 40.78 182 LEU A O 1
ATOM 1394 N N . GLY A 1 183 ? 11.150 3.545 25.746 1.00 34.91 183 GLY A N 1
ATOM 1395 C CA . GLY A 1 183 ? 11.385 3.303 27.170 1.00 34.91 183 GLY A CA 1
ATOM 1396 C C . GLY A 1 183 ? 10.367 3.995 28.081 1.00 34.91 183 GLY A C 1
ATOM 1397 O O . GLY A 1 183 ? 10.547 5.126 28.520 1.00 34.91 183 GLY A O 1
ATOM 1398 N N . GLY A 1 184 ? 9.330 3.244 28.443 1.00 41.94 184 GLY A N 1
ATOM 1399 C CA . GLY A 1 184 ? 8.325 3.583 29.448 1.00 41.94 184 GLY A CA 1
ATOM 1400 C C . GLY A 1 184 ? 7.516 2.326 29.792 1.00 41.94 184 GLY A C 1
ATOM 1401 O O . GLY A 1 184 ? 7.406 1.437 28.942 1.00 41.94 184 GLY A O 1
ATOM 1402 N N . PRO A 1 185 ? 6.995 2.170 31.025 1.00 38.34 185 PRO A N 1
ATOM 1403 C CA . PRO A 1 185 ? 6.265 0.963 31.391 1.00 38.34 185 PRO A CA 1
ATOM 1404 C C . PRO A 1 185 ? 5.021 0.797 30.509 1.00 38.34 185 PRO A C 1
ATOM 1406 O O . PRO A 1 185 ? 4.259 1.745 30.303 1.00 38.34 185 PRO A O 1
ATOM 1409 N N . ALA A 1 186 ? 4.815 -0.429 30.023 1.00 44.53 186 ALA A N 1
ATOM 1410 C CA . ALA A 1 186 ? 3.562 -0.885 29.438 1.00 44.53 186 ALA A CA 1
ATOM 1411 C C . ALA A 1 186 ? 2.455 -0.748 30.496 1.00 44.53 186 ALA A C 1
ATOM 1413 O O . ALA A 1 186 ? 2.297 -1.595 31.372 1.00 44.53 186 ALA A O 1
ATOM 1414 N N . GLY A 1 187 ? 1.753 0.383 30.498 1.00 48.00 187 GLY A N 1
ATOM 1415 C CA . GLY A 1 187 ? 0.619 0.596 31.387 1.00 48.00 187 GLY A CA 1
ATOM 1416 C C . GLY A 1 187 ? -0.584 -0.201 30.889 1.00 48.00 187 GLY A C 1
ATOM 1417 O O . GLY A 1 187 ? -0.952 -0.070 29.725 1.00 48.00 187 GLY A O 1
ATOM 1418 N N . ALA A 1 188 ? -1.224 -0.965 31.778 1.00 50.88 188 ALA A N 1
ATOM 1419 C CA . ALA A 1 188 ? -2.418 -1.784 31.524 1.00 50.88 188 ALA A CA 1
ATOM 1420 C C . ALA A 1 188 ? -3.672 -1.001 31.043 1.00 50.88 188 ALA A C 1
ATOM 1422 O O . ALA A 1 188 ? -4.697 -1.607 30.737 1.00 50.88 188 ALA A O 1
ATOM 1423 N N . ASP A 1 189 ? -3.575 0.330 30.930 1.00 57.62 189 ASP A N 1
ATOM 1424 C CA . ASP A 1 189 ? -4.658 1.274 30.618 1.00 57.62 189 ASP A CA 1
ATOM 1425 C C . ASP A 1 189 ? -4.617 1.807 29.168 1.00 57.62 189 ASP A C 1
ATOM 1427 O O . ASP A 1 189 ? -5.102 2.905 28.889 1.00 57.62 189 ASP A O 1
ATOM 1431 N N . ARG A 1 190 ? -4.021 1.092 28.202 1.00 62.41 190 ARG A N 1
ATOM 1432 C CA . ARG A 1 190 ? -3.950 1.538 26.791 1.00 62.41 190 ARG A CA 1
ATOM 1433 C C . ARG A 1 190 ? -4.688 0.590 25.849 1.00 62.41 190 ARG A C 1
ATOM 1435 O O . ARG A 1 190 ? -4.566 -0.624 25.945 1.00 62.41 190 ARG A O 1
ATOM 1442 N N . ASP A 1 191 ? -5.462 1.166 24.932 1.00 69.44 191 ASP A N 1
ATOM 1443 C CA . ASP A 1 191 ? -6.282 0.440 23.955 1.00 69.44 191 ASP A CA 1
ATOM 1444 C C . ASP A 1 191 ? -5.539 0.270 22.617 1.00 69.44 191 ASP A C 1
ATOM 1446 O O . ASP A 1 191 ? -5.560 -0.802 22.016 1.00 69.44 191 ASP A O 1
ATOM 1450 N N . MET A 1 192 ? -4.870 1.333 22.154 1.00 83.69 192 MET A N 1
ATOM 1451 C CA . MET A 1 192 ? -4.058 1.365 20.930 1.00 83.69 192 MET A CA 1
ATOM 1452 C C . MET A 1 192 ? -3.151 2.600 20.951 1.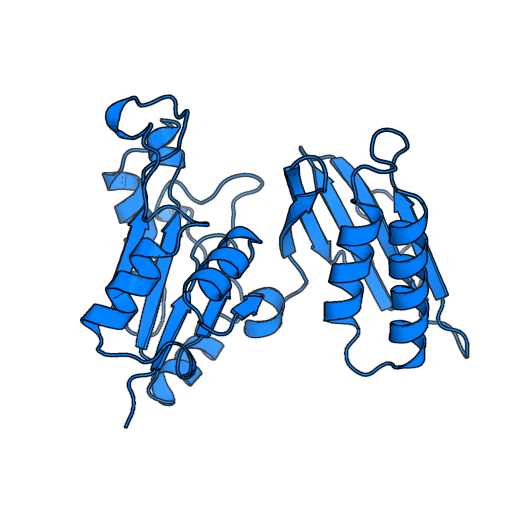00 83.69 192 MET A C 1
ATOM 1454 O O . MET A 1 192 ? -3.597 3.676 21.341 1.00 83.69 192 MET A O 1
ATOM 1458 N N . CYS A 1 193 ? -1.911 2.478 20.478 1.00 89.25 193 CYS A N 1
ATOM 1459 C CA . CYS A 1 193 ? -1.041 3.618 20.197 1.00 89.25 193 CYS A CA 1
ATOM 1460 C C . CYS A 1 193 ? -0.597 3.606 18.732 1.00 89.25 193 CYS A C 1
ATOM 1462 O O . CYS A 1 193 ? -0.221 2.564 18.196 1.00 89.25 193 CYS A O 1
ATOM 1464 N N . LEU A 1 194 ? -0.615 4.779 18.109 1.00 93.00 194 LEU A N 1
ATOM 1465 C CA . LEU A 1 194 ? -0.042 5.058 16.801 1.00 93.00 194 LEU A CA 1
ATOM 1466 C C . LEU A 1 194 ? 1.197 5.926 16.975 1.00 93.00 194 LEU A C 1
ATOM 1468 O O . LEU A 1 194 ? 1.200 6.848 17.790 1.00 93.00 194 LEU A O 1
ATOM 1472 N N . VAL A 1 195 ? 2.223 5.658 16.180 1.00 94.75 195 VAL A N 1
ATOM 1473 C CA . VAL A 1 195 ? 3.391 6.528 16.033 1.00 94.75 195 VAL A CA 1
ATOM 1474 C C . VAL A 1 195 ? 3.519 6.961 14.585 1.00 94.75 195 VAL A C 1
ATOM 1476 O O . VAL A 1 195 ? 3.304 6.157 13.680 1.00 94.75 195 VAL A O 1
ATOM 1479 N N . ALA A 1 196 ? 3.878 8.220 14.381 1.00 95.38 196 ALA A N 1
ATOM 1480 C CA . ALA A 1 196 ? 4.338 8.751 13.111 1.00 95.38 196 ALA A CA 1
ATOM 1481 C C . ALA A 1 196 ? 5.869 8.723 13.127 1.00 95.38 196 ALA A C 1
ATOM 1483 O O . ALA A 1 196 ? 6.484 9.293 14.028 1.00 95.38 196 ALA A O 1
ATOM 1484 N N . GLU A 1 197 ? 6.476 8.046 12.159 1.00 93.88 197 GLU A N 1
ATOM 1485 C CA . GLU A 1 197 ? 7.924 7.960 11.998 1.00 93.88 197 GLU A CA 1
ATOM 1486 C C . GLU A 1 197 ? 8.359 8.620 10.689 1.00 93.88 197 GLU A C 1
ATOM 1488 O O . GLU A 1 197 ? 7.779 8.374 9.628 1.00 93.88 197 GLU A O 1
ATOM 1493 N N . LYS A 1 198 ? 9.426 9.413 10.763 1.00 91.69 198 LYS A N 1
ATOM 1494 C CA . LYS A 1 198 ? 10.114 9.998 9.612 1.00 91.69 198 LYS A CA 1
ATOM 1495 C C . LYS A 1 198 ? 11.613 9.820 9.818 1.00 91.69 198 LYS A C 1
ATOM 1497 O O . LYS A 1 198 ? 12.111 10.016 10.917 1.00 91.69 198 LYS A O 1
ATOM 1502 N N . ASP A 1 199 ? 12.308 9.336 8.792 1.00 87.25 199 ASP A N 1
ATOM 1503 C CA . ASP A 1 199 ? 13.768 9.122 8.788 1.00 87.25 199 ASP A CA 1
ATOM 1504 C C . ASP A 1 199 ? 14.368 8.279 9.941 1.00 87.25 199 ASP A C 1
ATOM 1506 O O . ASP A 1 199 ? 15.581 8.164 10.063 1.00 8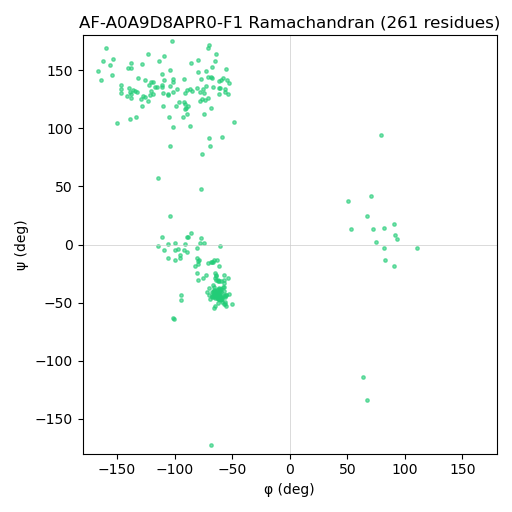7.25 199 ASP A O 1
ATOM 1510 N N . GLY A 1 200 ? 13.542 7.563 10.709 1.00 84.19 200 GLY A N 1
ATOM 1511 C CA . GLY A 1 200 ? 13.974 6.672 11.803 1.00 84.19 200 GLY A CA 1
ATOM 1512 C C . GLY A 1 200 ? 13.614 7.186 13.167 1.00 84.19 200 GLY A C 1
ATOM 1513 O O . GLY A 1 200 ? 13.810 6.482 14.153 1.00 84.19 200 GLY A O 1
ATOM 1514 N N . GLU A 1 201 ? 13.031 8.372 13.205 1.00 89.62 201 GLU A N 1
ATOM 1515 C CA . GLU A 1 201 ? 12.665 9.051 14.421 1.00 89.62 201 GLU A CA 1
ATOM 1516 C C . GLU A 1 201 ? 11.147 9.084 14.540 1.00 89.62 201 GLU A C 1
ATOM 1518 O O . GLU A 1 201 ? 10.419 9.343 13.577 1.00 89.62 201 GLU A O 1
ATOM 1523 N N . ILE A 1 202 ? 10.660 8.788 15.744 1.00 92.75 202 ILE A N 1
ATOM 1524 C CA . ILE A 1 202 ? 9.254 8.979 16.079 1.00 92.75 202 ILE A CA 1
ATOM 1525 C C . ILE A 1 202 ? 9.043 10.480 16.253 1.00 92.75 202 ILE A C 1
ATOM 1527 O O . ILE A 1 202 ? 9.553 11.077 17.196 1.00 92.75 202 ILE A O 1
ATOM 1531 N N . ILE A 1 203 ? 8.274 11.068 15.343 1.00 94.38 203 ILE A N 1
ATOM 1532 C CA . ILE A 1 203 ? 7.991 12.507 15.300 1.00 94.38 203 ILE A CA 1
ATOM 1533 C C . ILE A 1 203 ? 6.630 12.858 15.906 1.00 94.38 203 ILE A C 1
ATOM 1535 O O . ILE A 1 203 ? 6.355 14.022 16.191 1.00 94.38 203 ILE A O 1
ATOM 1539 N N . GLY A 1 204 ? 5.781 11.854 16.127 1.00 94.06 204 GLY A N 1
ATOM 1540 C CA . GLY A 1 204 ? 4.503 12.018 16.804 1.00 94.06 204 GLY A CA 1
ATOM 1541 C C . GLY A 1 204 ? 3.925 10.702 17.307 1.00 94.06 204 GLY A C 1
ATOM 1542 O O . GLY A 1 204 ? 4.267 9.621 16.822 1.00 94.06 204 GLY A O 1
ATOM 1543 N N . ARG A 1 205 ? 3.037 10.790 18.293 1.00 93.31 205 ARG A N 1
ATOM 1544 C CA . ARG A 1 205 ? 2.410 9.658 18.970 1.00 93.31 205 ARG A CA 1
ATOM 1545 C C . ARG A 1 205 ? 0.988 10.014 19.387 1.00 93.31 205 ARG A C 1
ATOM 1547 O O . ARG A 1 205 ? 0.770 11.020 20.052 1.00 93.31 205 ARG A O 1
ATOM 1554 N N . LEU A 1 206 ? 0.036 9.143 19.065 1.00 92.06 206 LEU A N 1
ATOM 1555 C CA . LEU A 1 206 ? -1.338 9.211 19.560 1.00 92.06 206 LEU A CA 1
ATOM 1556 C C . LEU A 1 206 ? -1.684 7.906 20.269 1.00 92.06 206 LEU A C 1
ATOM 1558 O O . LEU A 1 206 ? -1.603 6.842 19.663 1.00 92.06 206 LEU A O 1
ATOM 1562 N N . CYS A 1 207 ? -2.098 7.971 21.531 1.00 88.69 207 CYS A N 1
ATOM 1563 C CA . CYS A 1 207 ? -2.526 6.804 22.303 1.00 88.69 207 CYS A CA 1
ATOM 1564 C C . CYS A 1 207 ? -3.979 6.948 22.746 1.00 88.69 207 CYS A C 1
ATOM 1566 O O . CYS A 1 207 ? -4.355 7.954 23.336 1.00 88.69 207 CYS A O 1
ATOM 1568 N N . LEU A 1 208 ? -4.780 5.917 22.495 1.00 83.94 208 LEU A N 1
ATOM 1569 C CA . LEU A 1 208 ? -6.136 5.753 23.010 1.00 83.94 208 LEU A CA 1
ATOM 1570 C C . LEU A 1 208 ? -6.052 4.980 24.333 1.00 83.94 208 LEU A C 1
ATOM 1572 O O . LEU A 1 208 ? -5.385 3.942 24.397 1.00 83.94 208 LEU A O 1
ATOM 1576 N N . LEU A 1 209 ? -6.700 5.477 25.384 1.00 78.00 209 LEU A N 1
ATOM 1577 C CA . LEU A 1 209 ? -6.612 4.920 26.737 1.00 78.00 209 LEU A CA 1
ATOM 1578 C C . LEU A 1 209 ? -7.845 4.065 27.077 1.00 78.00 209 LEU A C 1
ATOM 1580 O O . LEU A 1 209 ? -8.976 4.435 26.762 1.00 78.00 209 LEU A O 1
ATOM 1584 N N . ARG A 1 210 ? -7.627 2.937 27.761 1.00 66.69 210 ARG A N 1
ATOM 1585 C CA . ARG A 1 210 ? -8.667 2.140 28.429 1.00 66.69 210 ARG A CA 1
ATOM 1586 C C . ARG A 1 210 ? -8.880 2.697 29.832 1.00 66.69 210 ARG A C 1
ATOM 1588 O O . ARG A 1 210 ? -8.108 2.373 30.721 1.00 66.69 210 ARG A O 1
ATOM 1595 N N . ALA A 1 211 ? -9.934 3.475 30.068 1.00 61.12 211 ALA A N 1
ATOM 1596 C CA . ALA A 1 211 ? -10.437 3.660 31.431 1.00 61.12 211 ALA A CA 1
ATOM 1597 C C . ALA A 1 211 ? -11.926 4.037 31.473 1.00 61.12 211 ALA A C 1
ATOM 1599 O O . ALA A 1 211 ? -12.457 4.719 30.601 1.00 61.12 211 ALA A O 1
ATOM 1600 N N . GLN A 1 212 ? -12.576 3.540 32.524 1.00 49.16 212 GLN A N 1
ATOM 1601 C CA . GLN A 1 212 ? -14.006 3.523 32.828 1.00 49.16 212 GLN A CA 1
ATOM 1602 C C . GLN A 1 212 ? -14.705 4.889 32.657 1.00 49.16 212 GLN A C 1
ATOM 1604 O O . GLN A 1 212 ? -14.599 5.760 33.513 1.00 49.16 212 GLN A O 1
ATOM 1609 N N . GLY A 1 213 ? -15.487 5.049 31.585 1.00 50.69 213 GLY A N 1
ATOM 1610 C CA . GLY A 1 213 ? -16.529 6.083 31.499 1.00 50.69 213 GLY A CA 1
ATOM 1611 C C . GLY A 1 213 ? -16.158 7.426 30.856 1.00 50.69 213 GLY A C 1
ATOM 1612 O O . GLY A 1 213 ? -17.014 8.305 30.834 1.00 50.69 213 GLY A O 1
ATOM 1613 N N . ALA A 1 214 ? -14.951 7.603 30.304 1.00 55.75 214 ALA A N 1
ATOM 1614 C CA . ALA A 1 214 ? -14.637 8.756 29.451 1.00 55.75 214 ALA A CA 1
ATOM 1615 C C . ALA A 1 214 ? -13.635 8.392 28.343 1.00 55.75 214 ALA A C 1
ATOM 1617 O O . ALA A 1 214 ? -12.616 7.746 28.586 1.00 55.75 214 ALA A O 1
ATOM 1618 N N . ALA A 1 215 ? -13.925 8.820 27.113 1.00 61.59 215 ALA A N 1
ATOM 1619 C CA . ALA A 1 215 ? -13.066 8.632 25.948 1.00 61.59 215 ALA A CA 1
ATOM 1620 C C . ALA A 1 215 ? -11.789 9.488 26.035 1.00 61.59 215 ALA A C 1
ATOM 1622 O O . ALA A 1 215 ? -11.773 10.627 25.561 1.00 61.59 215 ALA A O 1
ATOM 1623 N N . ASN A 1 216 ? -10.719 8.924 26.601 1.00 78.56 216 ASN A N 1
ATOM 1624 C CA . ASN A 1 216 ? -9.444 9.616 26.788 1.00 78.56 216 ASN A CA 1
ATOM 1625 C C . ASN A 1 216 ? -8.383 9.177 25.769 1.00 78.56 216 ASN A C 1
ATOM 1627 O O . ASN A 1 216 ? -8.192 7.988 25.500 1.00 78.56 216 ASN A O 1
ATOM 1631 N N . TRP A 1 217 ? -7.657 10.157 25.236 1.00 85.56 217 TRP A N 1
ATOM 1632 C CA . TRP A 1 217 ? -6.513 9.974 24.348 1.00 85.56 217 TRP A CA 1
ATOM 1633 C C . TRP A 1 217 ? -5.390 10.947 24.725 1.00 85.56 217 TRP A C 1
ATOM 1635 O O . TRP A 1 217 ? -5.636 11.989 25.329 1.00 85.56 217 TRP A O 1
ATOM 1645 N N . THR A 1 218 ? -4.152 10.609 24.372 1.00 88.00 218 THR A N 1
ATOM 1646 C CA . THR A 1 218 ? -3.003 11.522 24.438 1.00 88.00 218 THR A CA 1
ATOM 1647 C C . THR A 1 218 ? -2.431 11.708 23.045 1.00 88.00 218 THR A C 1
ATOM 1649 O O . THR A 1 218 ? -2.316 10.734 22.301 1.00 88.00 218 THR A O 1
ATOM 1652 N N . LEU A 1 219 ? -2.039 12.934 22.713 1.00 89.69 219 LEU A N 1
ATOM 1653 C CA . LEU A 1 219 ? -1.351 13.275 21.475 1.00 89.69 219 LEU A CA 1
ATOM 1654 C C . LEU A 1 219 ? -0.087 14.056 21.827 1.00 89.69 219 LEU A C 1
ATOM 1656 O O . LEU A 1 219 ? -0.157 15.043 22.555 1.00 89.69 219 LEU A O 1
ATOM 1660 N N . ASP A 1 220 ? 1.041 13.604 21.300 1.00 91.19 220 ASP A N 1
ATOM 1661 C CA . ASP A 1 220 ? 2.331 14.269 21.419 1.00 91.19 220 ASP A CA 1
ATOM 1662 C C . ASP A 1 220 ? 2.989 14.332 20.041 1.00 91.19 220 ASP A C 1
ATOM 1664 O O . ASP A 1 220 ? 3.017 13.335 19.320 1.00 91.19 220 ASP A O 1
ATOM 1668 N N . VAL A 1 221 ? 3.481 15.503 19.655 1.00 91.19 221 VAL A N 1
ATOM 1669 C CA . VAL A 1 221 ? 4.183 15.741 18.388 1.00 91.19 221 VAL A CA 1
ATOM 1670 C C . VAL A 1 221 ? 5.371 16.629 18.705 1.00 91.19 221 VAL A C 1
ATOM 1672 O O . VAL A 1 221 ? 5.217 17.650 19.379 1.00 91.19 221 VAL A O 1
ATOM 1675 N N . GLY A 1 222 ? 6.553 16.223 18.237 1.00 87.75 222 GLY A N 1
ATOM 1676 C CA . GLY A 1 222 ? 7.786 16.964 18.480 1.00 87.75 222 GLY A CA 1
ATOM 1677 C C . GLY A 1 222 ? 7.675 18.395 17.955 1.00 87.75 222 GLY A C 1
ATOM 1678 O O . GLY A 1 222 ? 7.080 18.627 16.905 1.00 87.75 222 GLY A O 1
ATOM 1679 N N . ASP A 1 223 ? 8.263 19.358 18.664 1.00 87.31 223 ASP A N 1
ATOM 1680 C CA . ASP A 1 223 ? 8.050 20.786 18.386 1.00 87.31 223 ASP A CA 1
ATOM 1681 C C . ASP A 1 223 ? 8.406 21.195 16.949 1.00 87.31 223 ASP A C 1
ATOM 1683 O O . ASP A 1 223 ? 7.721 22.026 16.359 1.00 87.31 223 ASP A O 1
ATOM 1687 N N . ALA A 1 224 ? 9.413 20.555 16.346 1.00 87.06 224 ALA A N 1
ATOM 1688 C CA . ALA A 1 224 ? 9.806 20.778 14.951 1.00 87.06 224 ALA A CA 1
ATOM 1689 C C . ALA A 1 224 ? 8.766 20.302 13.912 1.00 87.06 224 ALA A C 1
ATOM 1691 O O . ALA A 1 224 ? 8.866 20.658 12.740 1.00 87.06 224 ALA A O 1
ATOM 1692 N N . HIS A 1 225 ? 7.789 19.491 14.325 1.00 87.62 225 HIS A N 1
ATOM 1693 C CA . HIS A 1 225 ? 6.766 18.890 13.467 1.00 87.62 225 HIS A CA 1
ATOM 1694 C C . HIS A 1 225 ? 5.350 19.388 13.770 1.00 87.62 225 HIS A C 1
ATOM 1696 O O . HIS A 1 225 ? 4.410 18.998 13.071 1.00 87.62 225 HIS A O 1
ATOM 1702 N N . ARG A 1 226 ? 5.181 20.269 14.762 1.00 86.38 226 ARG A N 1
ATOM 1703 C CA . ARG A 1 226 ? 3.880 20.882 15.048 1.00 86.38 226 ARG A CA 1
ATOM 1704 C C . ARG A 1 226 ? 3.383 21.675 13.843 1.00 86.38 226 ARG A C 1
ATOM 1706 O O . ARG A 1 226 ? 4.146 22.410 13.218 1.00 86.38 226 ARG A O 1
ATOM 1713 N N . GLY A 1 227 ? 2.109 21.504 13.502 1.00 83.56 227 GLY A N 1
ATOM 1714 C CA . GLY A 1 227 ? 1.490 22.196 12.362 1.00 83.56 227 GLY A CA 1
ATOM 1715 C C . GLY A 1 227 ? 1.893 21.657 10.983 1.00 83.56 227 GLY A C 1
ATOM 1716 O O . GLY A 1 227 ? 1.415 22.156 9.970 1.00 83.56 227 GLY A O 1
ATOM 1717 N N . THR A 1 228 ? 2.713 20.601 10.910 1.00 87.25 228 THR A N 1
ATOM 1718 C CA . THR A 1 228 ? 2.999 19.904 9.637 1.00 87.25 228 THR A CA 1
ATOM 1719 C C . THR A 1 228 ? 1.890 18.914 9.250 1.00 87.25 228 THR A C 1
ATOM 1721 O O . THR A 1 228 ? 1.932 18.302 8.183 1.00 87.25 228 THR A O 1
ATOM 1724 N N . GLY A 1 229 ? 0.868 18.760 10.101 1.00 90.06 229 GLY A N 1
ATOM 1725 C CA . GLY A 1 229 ? -0.280 17.879 9.881 1.00 90.06 229 GLY A CA 1
ATOM 1726 C C . GLY A 1 229 ? -0.119 16.464 10.435 1.00 90.06 229 GLY A C 1
ATOM 1727 O O . GLY A 1 229 ? -0.975 15.615 10.187 1.00 90.06 229 GLY A O 1
ATOM 1728 N N . ILE A 1 230 ? 0.945 16.193 11.196 1.00 93.50 230 ILE A N 1
ATOM 1729 C CA . ILE A 1 230 ? 1.170 14.898 11.860 1.00 93.50 230 ILE A CA 1
ATOM 1730 C C . ILE A 1 230 ? 0.046 14.582 12.846 1.00 93.50 230 ILE A C 1
ATOM 1732 O O . ILE A 1 230 ? -0.428 13.448 12.910 1.00 93.50 230 ILE A O 1
ATOM 1736 N N . GLU A 1 231 ? -0.424 15.596 13.568 1.00 93.12 231 GLU A N 1
ATOM 1737 C CA . GLU A 1 231 ? -1.553 15.519 14.487 1.00 93.12 231 GLU A CA 1
ATOM 1738 C C . GLU A 1 231 ? -2.805 14.999 13.767 1.00 93.12 231 GLU A C 1
ATOM 1740 O O . GLU A 1 231 ? -3.424 14.018 14.190 1.00 93.12 231 GLU A O 1
ATOM 1745 N N . ALA A 1 232 ? -3.133 15.619 12.629 1.00 91.50 232 ALA A N 1
ATOM 1746 C CA . ALA A 1 232 ? -4.285 15.262 11.813 1.00 91.50 232 ALA A CA 1
ATOM 1747 C C . ALA A 1 232 ? -4.135 13.863 11.198 1.00 91.50 232 ALA A C 1
ATOM 1749 O O . ALA A 1 232 ? -5.092 13.089 11.200 1.00 91.50 232 ALA A O 1
ATOM 1750 N N . LEU A 1 233 ? -2.935 13.498 10.730 1.00 93.00 233 LEU A N 1
ATOM 1751 C CA . LEU A 1 233 ? -2.647 12.160 10.204 1.00 93.00 233 LEU A CA 1
ATOM 1752 C C . LEU A 1 233 ? -2.881 11.063 11.247 1.00 93.00 233 LEU A C 1
ATOM 1754 O O . LEU A 1 233 ? -3.529 10.052 1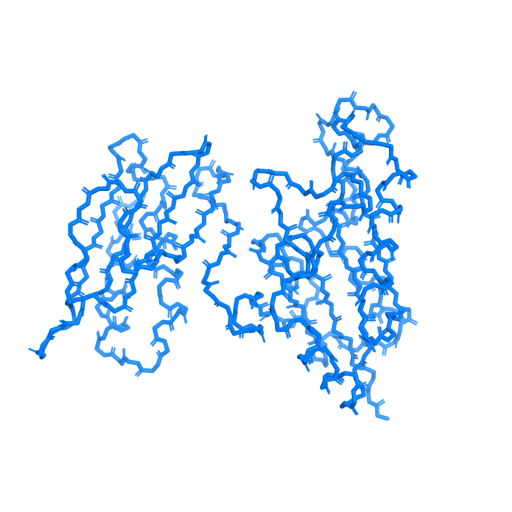0.952 1.00 93.00 233 LEU A O 1
ATOM 1758 N N . LEU A 1 234 ? -2.375 11.259 12.467 1.00 94.12 234 LEU A N 1
ATOM 1759 C CA . LEU A 1 234 ? -2.553 10.314 13.568 1.00 94.12 234 LEU A CA 1
ATOM 1760 C C . LEU A 1 234 ? -4.027 10.206 13.969 1.00 94.12 234 LEU A C 1
ATOM 1762 O O . LEU A 1 234 ? -4.543 9.093 14.096 1.00 94.12 234 LEU A O 1
ATOM 1766 N N . ALA A 1 235 ? -4.720 11.340 14.112 1.00 92.31 235 ALA A N 1
ATOM 1767 C CA . ALA A 1 235 ? -6.138 11.374 14.467 1.00 92.31 235 ALA A CA 1
ATOM 1768 C C . ALA A 1 235 ? -7.019 10.718 13.391 1.00 92.31 235 ALA A C 1
ATOM 1770 O O . ALA A 1 235 ? -7.853 9.870 13.711 1.00 92.31 235 ALA A O 1
ATOM 1771 N N . GLN A 1 236 ? -6.794 11.026 12.110 1.00 91.94 236 GLN A N 1
ATOM 1772 C CA . GLN A 1 236 ? -7.518 10.421 10.989 1.00 91.94 236 GLN A CA 1
ATOM 1773 C C . GLN A 1 236 ? -7.291 8.905 10.926 1.00 91.94 236 GLN A C 1
ATOM 1775 O O . GLN A 1 236 ? -8.241 8.133 10.776 1.00 91.94 236 GLN A O 1
ATOM 1780 N N . THR A 1 237 ? -6.045 8.457 11.098 1.00 92.81 237 THR A N 1
ATOM 1781 C CA . THR A 1 237 ? -5.713 7.024 11.115 1.00 92.81 237 THR A CA 1
ATOM 1782 C C . THR A 1 237 ? -6.389 6.312 12.292 1.00 92.81 237 THR A C 1
ATOM 1784 O O . THR A 1 237 ? -6.965 5.233 12.120 1.00 92.81 237 THR A O 1
ATOM 1787 N N . ALA A 1 238 ? -6.405 6.937 13.473 1.00 90.50 238 ALA A N 1
ATOM 1788 C CA . ALA A 1 238 ? -7.122 6.425 14.637 1.00 90.50 238 ALA A CA 1
ATOM 1789 C C . ALA A 1 238 ? -8.639 6.356 14.392 1.00 90.50 238 ALA A C 1
ATOM 1791 O O . ALA A 1 238 ? -9.259 5.343 14.709 1.00 90.50 238 ALA A O 1
ATOM 1792 N N . LEU A 1 239 ? -9.248 7.377 13.780 1.00 89.88 239 LEU A N 1
ATOM 1793 C CA . LEU A 1 239 ? -10.680 7.387 13.446 1.00 89.88 239 LEU A CA 1
ATOM 1794 C C . LEU A 1 239 ? -11.071 6.280 12.482 1.00 89.88 239 LEU A C 1
ATOM 1796 O O . LEU A 1 239 ? -12.161 5.712 12.604 1.00 89.88 239 LEU A O 1
ATOM 1800 N N . GLU A 1 240 ? -10.205 5.973 11.522 1.00 87.94 240 GLU A N 1
ATOM 1801 C CA . GLU A 1 240 ? -10.416 4.820 10.664 1.00 87.94 240 GLU A CA 1
ATOM 1802 C C . GLU A 1 240 ? -10.417 3.555 11.523 1.00 87.94 240 GLU A C 1
ATOM 1804 O O . GLU A 1 240 ? -11.379 2.797 11.422 1.00 87.94 240 GLU A O 1
ATOM 1809 N N . TRP A 1 241 ? -9.447 3.379 12.433 1.00 85.56 241 TRP A N 1
ATOM 1810 C CA . TRP A 1 241 ? -9.327 2.221 13.333 1.00 85.56 241 TRP A CA 1
ATOM 1811 C C . TRP A 1 241 ? -10.492 2.018 14.312 1.00 85.56 241 TRP A C 1
ATOM 1813 O O . TRP A 1 241 ? -10.966 0.890 14.445 1.00 85.56 241 TRP A O 1
ATOM 1823 N N . ILE A 1 242 ? -10.958 3.082 14.978 1.00 79.81 242 ILE A N 1
ATOM 1824 C CA . ILE A 1 242 ? -11.831 3.035 16.168 1.00 79.81 242 ILE A CA 1
ATOM 1825 C C . ILE A 1 242 ? -13.108 2.195 15.977 1.00 79.81 242 ILE A C 1
ATOM 1827 O O . ILE A 1 242 ? -13.586 1.603 16.953 1.00 79.81 242 ILE A O 1
ATOM 1831 N N . GLY A 1 243 ? -13.617 2.092 14.745 1.00 73.44 243 GLY A N 1
ATOM 1832 C CA . GLY A 1 243 ? -14.842 1.356 14.427 1.00 73.44 243 GLY A CA 1
ATOM 1833 C C . GLY A 1 243 ? -16.071 2.033 15.040 1.00 73.44 243 GLY A C 1
ATOM 1834 O O . GLY A 1 243 ? -16.194 3.258 14.974 1.00 73.44 243 GLY A O 1
ATOM 1835 N N . ASP A 1 244 ? -16.944 1.243 15.674 1.00 71.25 244 ASP A N 1
ATOM 1836 C CA . ASP A 1 244 ? -18.267 1.678 16.162 1.00 71.25 244 ASP A CA 1
ATOM 1837 C C . ASP A 1 244 ? -18.281 2.240 17.599 1.00 71.25 244 ASP A C 1
ATOM 1839 O O . ASP A 1 244 ? -19.347 2.535 18.142 1.00 71.25 244 ASP A O 1
ATOM 1843 N N . ARG A 1 245 ? -17.120 2.426 18.244 1.00 75.38 245 ARG A N 1
ATOM 1844 C CA . ARG A 1 245 ? -17.022 3.049 19.581 1.00 75.38 245 ARG A CA 1
ATOM 1845 C C . ARG A 1 245 ? -17.367 4.540 19.502 1.00 75.38 245 ARG A C 1
ATOM 1847 O O . ARG A 1 245 ? -16.480 5.379 19.364 1.00 75.38 245 ARG A O 1
ATOM 1854 N N . GLN A 1 246 ? -18.658 4.863 19.570 1.00 77.38 246 GLN A N 1
ATOM 1855 C CA . GLN A 1 246 ? -19.191 6.197 19.268 1.00 77.38 246 GLN A CA 1
ATOM 1856 C C . GLN A 1 246 ? -18.574 7.322 20.106 1.00 77.38 246 GLN A C 1
ATOM 1858 O O . GLN A 1 246 ? -18.231 8.361 19.549 1.00 77.38 246 GLN A O 1
ATOM 1863 N N . GLU A 1 247 ? -18.406 7.127 21.416 1.00 79.12 247 GLU A N 1
ATOM 1864 C CA . GLU A 1 247 ? -17.826 8.149 22.300 1.00 79.12 247 GLU A CA 1
ATOM 1865 C C . GLU A 1 247 ? -16.356 8.423 21.968 1.00 79.12 247 GLU A C 1
ATOM 1867 O O . GLU A 1 247 ? -15.959 9.578 21.816 1.00 79.12 247 GLU A O 1
ATOM 1872 N N . LEU A 1 248 ? -15.564 7.365 21.765 1.00 78.06 248 LEU A N 1
ATOM 1873 C CA . LEU A 1 248 ? -14.158 7.482 21.379 1.00 78.06 248 LEU A CA 1
ATOM 1874 C C . LEU A 1 248 ? -14.003 8.107 19.994 1.00 78.06 248 LEU A C 1
ATOM 1876 O O . LEU A 1 248 ? -13.154 8.969 19.785 1.00 78.06 248 LEU A O 1
ATOM 1880 N N . ARG A 1 249 ? -14.874 7.720 19.059 1.00 82.62 249 ARG A N 1
ATOM 1881 C CA . ARG A 1 249 ? -14.920 8.291 17.715 1.00 82.62 249 ARG A CA 1
ATOM 1882 C C . ARG A 1 249 ? -15.246 9.783 17.755 1.00 82.62 249 ARG A C 1
ATOM 1884 O O . ARG A 1 249 ? -14.592 10.540 17.051 1.00 82.62 249 ARG A O 1
ATOM 1891 N N . ARG A 1 250 ? -16.224 10.202 18.567 1.00 84.56 250 ARG A N 1
ATOM 1892 C CA . ARG A 1 250 ? -16.584 11.618 18.734 1.00 84.56 250 ARG A CA 1
ATOM 1893 C C . ARG A 1 250 ? -15.412 12.414 19.304 1.00 84.56 250 ARG A C 1
ATOM 1895 O O . ARG A 1 250 ? -15.000 13.379 18.683 1.00 84.56 250 ARG A O 1
ATOM 1902 N N . SER A 1 251 ? -14.814 11.934 20.394 1.00 84.38 251 SER A N 1
ATOM 1903 C CA . SER A 1 251 ? -13.675 12.593 21.049 1.00 84.38 251 SER A CA 1
ATOM 1904 C C . SER A 1 251 ? -12.481 12.808 20.103 1.00 84.38 251 SER A C 1
ATOM 1906 O O . SER A 1 251 ? -11.913 13.897 20.051 1.00 84.38 251 SER A O 1
ATOM 1908 N N . VAL A 1 252 ? -12.123 11.807 19.289 1.00 83.19 252 VAL A N 1
ATOM 1909 C CA . VAL A 1 252 ? -11.029 11.950 18.306 1.00 83.19 252 VAL A CA 1
ATOM 1910 C C . VAL A 1 252 ? -11.448 12.793 17.088 1.00 83.19 252 VAL A C 1
ATOM 1912 O O . VAL A 1 252 ? -10.613 13.468 16.490 1.00 83.19 252 VAL A O 1
ATOM 1915 N N . ALA A 1 253 ? -12.731 12.806 16.715 1.00 84.56 253 ALA A N 1
ATOM 1916 C CA . ALA A 1 253 ? -13.234 13.672 15.646 1.00 84.56 253 ALA A CA 1
ATOM 1917 C C . ALA A 1 253 ? -13.234 15.153 16.055 1.00 84.56 253 ALA A C 1
ATOM 1919 O O . ALA A 1 253 ? -12.901 16.012 15.236 1.00 84.56 253 ALA A O 1
ATOM 1920 N N . ASP A 1 254 ? -13.546 15.445 17.318 1.00 86.12 254 ASP A N 1
ATOM 1921 C CA . ASP A 1 254 ? -13.481 16.796 17.876 1.00 86.12 254 ASP A CA 1
ATOM 1922 C C . ASP A 1 254 ? -12.030 17.309 17.876 1.00 86.12 254 ASP A C 1
ATOM 1924 O O . ASP A 1 254 ? -11.783 18.435 17.446 1.00 86.12 254 ASP A O 1
ATOM 1928 N N . LEU A 1 255 ? -11.057 16.454 18.232 1.00 84.62 255 LEU A N 1
ATOM 1929 C CA . LEU A 1 255 ? -9.623 16.743 18.072 1.00 84.62 255 LEU A CA 1
ATOM 1930 C C . LEU A 1 255 ? -9.276 17.110 16.624 1.00 84.62 255 LEU A C 1
ATOM 1932 O O . LEU A 1 255 ? -8.679 18.156 16.379 1.00 84.62 255 LEU A O 1
ATOM 1936 N N . LEU A 1 256 ? -9.655 16.266 15.659 1.00 83.88 256 LEU A N 1
ATOM 1937 C CA . LEU A 1 256 ? -9.345 16.501 14.246 1.00 83.88 256 LEU A CA 1
ATOM 1938 C C . LEU A 1 256 ? -9.964 17.811 13.729 1.00 83.88 256 LEU A C 1
ATOM 1940 O O . LEU A 1 256 ? -9.337 18.536 12.956 1.00 83.88 256 LEU A O 1
ATOM 1944 N N . THR A 1 257 ? -11.178 18.126 14.180 1.00 82.62 257 THR A N 1
ATOM 1945 C CA . THR A 1 257 ? -11.873 19.369 13.823 1.00 82.62 257 THR A CA 1
ATOM 1946 C C . THR A 1 257 ? -11.160 20.587 14.408 1.00 82.62 257 THR A C 1
ATOM 1948 O O . THR A 1 257 ? -10.938 21.554 13.683 1.00 82.62 257 THR A O 1
ATOM 1951 N N . GLY A 1 258 ? -10.736 20.523 15.676 1.00 79.94 258 GLY A N 1
ATOM 1952 C CA . GLY A 1 258 ? -9.960 21.585 16.323 1.00 79.94 258 GLY A CA 1
ATOM 1953 C C . GLY A 1 258 ? -8.648 21.875 15.591 1.00 79.94 258 GLY A C 1
ATOM 1954 O O . GLY A 1 258 ? -8.379 23.023 15.246 1.00 79.94 258 GLY A O 1
ATOM 1955 N N . LEU A 1 259 ? -7.902 20.826 15.231 1.00 79.06 259 LEU A N 1
ATOM 1956 C CA . LEU A 1 259 ? -6.652 20.941 14.464 1.00 79.06 259 LEU A CA 1
ATOM 1957 C C . LEU A 1 259 ? -6.850 21.568 13.077 1.00 79.06 259 LEU A C 1
ATOM 1959 O O . LEU A 1 259 ? -5.960 22.241 12.573 1.00 79.06 259 LEU A O 1
ATOM 1963 N N . SER A 1 260 ? -8.015 21.356 12.460 1.00 65.44 260 SER A N 1
ATOM 1964 C CA . SER A 1 260 ? -8.344 21.920 11.143 1.00 65.44 260 SER A CA 1
ATOM 1965 C C . SER A 1 260 ? -8.783 23.387 11.205 1.00 65.44 260 SER A C 1
ATOM 1967 O O . SER A 1 260 ? -8.873 24.033 10.168 1.00 65.44 260 SER A O 1
ATOM 1969 N N . SER A 1 261 ? -9.104 23.903 12.397 1.00 59.56 261 SER A N 1
ATOM 1970 C CA . SER A 1 261 ? -9.552 25.288 12.603 1.00 59.56 261 SER A CA 1
ATOM 1971 C C . SER A 1 261 ? -8.435 26.257 13.004 1.00 59.56 261 SER A C 1
ATOM 1973 O O . SER A 1 261 ? -8.651 27.467 12.990 1.00 59.56 261 SER A O 1
ATOM 1975 N N . GLU A 1 262 ? -7.255 25.736 13.351 1.00 53.12 262 GLU A N 1
ATOM 1976 C CA . GLU A 1 262 ? -6.080 26.516 13.771 1.00 53.12 262 GLU A CA 1
ATOM 1977 C C . GLU A 1 262 ? -5.034 26.723 12.654 1.00 53.12 262 GLU A C 1
ATOM 1979 O O . GLU A 1 262 ? -4.057 27.441 12.873 1.00 53.12 262 GLU A O 1
ATOM 1984 N N . GLY A 1 263 ? -5.228 26.123 11.472 1.00 45.75 263 GLY A N 1
ATOM 1985 C CA . GLY A 1 263 ? -4.359 26.254 10.289 1.00 45.75 263 GLY A CA 1
ATOM 1986 C C . GLY A 1 263 ? -5.025 26.999 9.141 1.00 45.75 263 GLY A C 1
ATOM 1987 O O . GLY A 1 263 ? -4.290 27.692 8.403 1.00 45.75 263 GLY A O 1
#

pLDDT: mean 89.67, std 13.93, range [34.91, 98.94]

Solvent-accessible surface area (backbone atoms only — not comparable to full-atom values): 14161 Å² total; per-residue (Å²): 130,85,49,27,43,41,36,29,33,43,72,58,42,41,25,50,50,61,85,95,38,64,58,73,42,49,90,62,63,45,73,37,84,50,45,61,65,54,52,46,50,42,43,75,72,63,38,40,34,31,40,51,38,72,42,34,48,31,2,55,61,77,41,51,65,69,40,54,50,46,27,50,48,43,56,54,73,67,44,89,56,81,69,74,45,77,46,77,24,44,45,20,66,86,27,76,30,72,94,25,36,36,87,50,63,51,32,68,47,38,32,40,56,59,52,50,49,32,58,76,60,70,32,52,40,81,60,26,36,31,34,20,30,36,50,42,45,48,44,18,17,59,73,52,55,22,46,66,44,49,27,25,71,75,48,73,49,71,50,54,32,43,37,67,35,76,80,62,48,72,33,41,39,30,52,49,69,72,66,50,96,83,75,57,83,61,62,95,44,58,72,48,32,39,34,34,31,44,102,87,40,79,46,29,39,37,34,38,43,52,58,94,92,57,66,45,69,50,78,52,57,43,80,95,44,61,91,36,37,55,70,48,52,49,36,53,53,47,55,66,66,58,64,85,48,60,64,48,42,48,50,44,48,53,50,42,52,54,62,67,73,78,113

Nearest PDB structures (foldseek):
  3l8f-assembly1_A  TM=9.125E-01  e=1.760E-13  Escherichia coli K-12
  2o2x-assembly1_A  TM=9.221E-01  e=5.668E-11  Mesorhizobium loti
  3l8h-assembly4_D  TM=8.937E-01  e=1.621E-09  Bordetella bronchiseptica
  2fpu-assembly1_A  TM=8.705E-01  e=1.716E-08  Escherichia coli O157:H7
  3u7e-assembly1_B  TM=7.703E-01  e=4.354E-08  Mus musculus

Foldseek 3Di:
DFAEEEEFEDEPQFWDDDVPGRDQALVSTDGDPQNQVLVVVCVVVPHAYEYAYEQCCCLQVVHPPVSVVNNVVSSQVPHPDHHPYYYYQNADCVGPRVVRNDPDCSHFLHQVVVLVVCVVRVHDQDSYEYEEQEPSSVSNSVNRVHHYDYSCVSRVHWRWHWYAFQLRDTKTKTKDDLDDPVDDHSDPFWDIKIFIDDPHDGQKMKTFTHDPDAGDIDIDGHPVCPPSRPQLVRLVVVLVVVPPPVRNNVVSVVSNVVSVVVD